Protein AF-A0A8H3VZG8-F1 (afdb_monomer_lite)

Foldseek 3Di:
DAFDDQDPVGPRAQDDPQQLGRAANLPLLVVLVVLLVVCVVPVPLVSLVPPSLVSLLVVLVVLVVQWDDDPQATKHPQHFQHNFWFADPPPDPPGRDTHGTDIRFLLSLLSSLSSLVSNLVSCVSNVPDPVDPSVVVSVVRNVRRDHFDQDPQLATDRGPDNTHGPCLLDLDLSNCVCLPPNPCLQCVNDVSSVSRHVSSLVSNVVSNHVQFLLSLLVSLSSCVSSVNNVSSVVSVVVNVVFAQDPVGFGGTRRPHGDRNND

Secondary structure (DSSP, 8-state):
---S---TT---S--SS-HHHH--TTHHHHHHHHHHHHHHHH--HHHIIIIIHHHHHHHHHHHHHH-EEETTEEE--SEESTT--EEPPTTSTTTT-EE-EESS-HHHHHHHHHHHHHHHHHHHHHT--TTSHHHHHHHHHGGGBPPP-B-TTSPBPSSSS-PEES-TT-S--GGGTTTTTSSTT-TTT-HHHHHHHHHHHHHHHHHT---SHHHHHHHHHHHHHTT-HHHHHHHHHHHHHHS--TT---EETTTEE-GGG-

Organism: NCBI:txid702518

Structure (mmCIF, N/CA/C/O backbone):
data_AF-A0A8H3VZG8-F1
#
_entry.id   AF-A0A8H3VZG8-F1
#
loop_
_atom_site.group_PDB
_atom_site.id
_atom_site.type_symbol
_atom_site.label_atom_id
_atom_site.label_alt_id
_atom_site.label_comp_id
_atom_site.label_asym_id
_atom_site.label_entity_id
_atom_site.label_seq_id
_atom_site.pdbx_PDB_ins_code
_atom_site.Cartn_x
_atom_site.Cartn_y
_atom_site.Cartn_z
_atom_site.occupancy
_atom_site.B_iso_or_equiv
_atom_site.auth_seq_id
_atom_site.auth_comp_id
_atom_site.auth_asym_id
_atom_site.auth_atom_id
_atom_site.pdbx_PDB_model_num
ATOM 1 N N . MET A 1 1 ? 5.429 -5.492 15.310 1.00 82.69 1 MET A N 1
ATOM 2 C CA . MET A 1 1 ? 6.087 -5.213 14.014 1.00 82.69 1 MET A CA 1
ATOM 3 C C . MET A 1 1 ? 6.770 -6.478 13.528 1.00 82.69 1 MET A C 1
ATOM 5 O O . MET A 1 1 ? 7.319 -7.189 14.359 1.00 82.69 1 MET A O 1
ATOM 9 N N . PHE A 1 2 ? 6.705 -6.737 12.223 1.00 92.88 2 PHE A N 1
ATOM 10 C CA . PHE A 1 2 ? 7.540 -7.705 11.509 1.00 92.88 2 PHE A CA 1
ATOM 11 C C . PHE A 1 2 ? 7.885 -7.145 10.119 1.00 92.88 2 PHE A C 1
ATOM 13 O O . PHE A 1 2 ? 7.227 -6.199 9.664 1.00 92.88 2 PHE A O 1
ATOM 20 N N . HIS A 1 3 ? 8.928 -7.695 9.490 1.00 94.62 3 HIS A N 1
ATOM 21 C CA . HIS A 1 3 ? 9.452 -7.230 8.200 1.00 94.62 3 HIS A CA 1
ATOM 22 C C . HIS A 1 3 ? 8.731 -7.897 7.010 1.00 94.62 3 HIS A C 1
ATOM 24 O O . HIS A 1 3 ? 7.528 -8.140 7.086 1.00 94.62 3 HIS A O 1
ATOM 30 N N . HIS A 1 4 ? 9.411 -8.155 5.885 1.00 94.75 4 HIS A N 1
ATOM 31 C CA . HIS A 1 4 ? 8.768 -8.661 4.664 1.00 94.75 4 HIS A CA 1
ATOM 32 C C . HIS A 1 4 ? 8.405 -10.149 4.715 1.00 94.75 4 HIS A C 1
ATOM 34 O O . HIS A 1 4 ? 7.425 -10.538 4.086 1.00 94.75 4 HIS A O 1
ATOM 40 N N . ASN A 1 5 ? 9.147 -10.963 5.473 1.00 95.56 5 ASN A N 1
ATOM 41 C CA . ASN A 1 5 ? 8.899 -12.400 5.601 1.00 95.56 5 ASN A CA 1
ATOM 42 C C . ASN A 1 5 ? 8.523 -12.792 7.032 1.00 95.56 5 ASN A C 1
ATOM 44 O O . ASN A 1 5 ? 8.994 -12.206 8.004 1.00 95.56 5 ASN A O 1
ATOM 48 N N . LEU A 1 6 ? 7.715 -13.844 7.121 1.00 93.75 6 LEU A N 1
ATOM 49 C CA . LEU A 1 6 ? 7.407 -14.597 8.330 1.00 93.75 6 LEU A CA 1
ATOM 50 C C . LEU A 1 6 ? 7.526 -16.089 8.011 1.00 93.75 6 LEU A C 1
ATOM 52 O O . LEU A 1 6 ? 7.413 -16.504 6.855 1.00 93.75 6 LEU A O 1
ATOM 56 N N . ASP A 1 7 ? 7.696 -16.902 9.045 1.00 94.62 7 ASP A N 1
ATOM 57 C CA . ASP A 1 7 ? 7.631 -18.355 8.955 1.00 94.62 7 ASP A CA 1
ATOM 58 C C . ASP A 1 7 ? 6.620 -18.929 9.961 1.00 94.62 7 ASP A C 1
ATOM 60 O O . ASP A 1 7 ? 5.880 -18.202 10.626 1.00 94.62 7 ASP A O 1
ATOM 64 N N . VAL A 1 8 ? 6.572 -20.258 10.079 1.00 96.94 8 VAL A N 1
ATOM 65 C CA . VAL A 1 8 ? 5.670 -20.950 11.016 1.00 96.94 8 VAL A CA 1
ATOM 66 C C . VAL A 1 8 ? 5.953 -20.619 12.490 1.00 96.94 8 VAL A C 1
ATOM 68 O O . VAL A 1 8 ? 5.082 -20.810 13.337 1.00 96.94 8 VAL A O 1
ATOM 71 N N . TRP A 1 9 ? 7.151 -20.121 12.804 1.00 96.38 9 TRP A N 1
ATOM 72 C CA . TRP A 1 9 ? 7.554 -19.704 14.147 1.00 96.38 9 TRP A CA 1
ATOM 73 C C . TRP A 1 9 ? 7.262 -18.226 14.411 1.00 96.38 9 TRP A C 1
ATOM 75 O O . TRP A 1 9 ? 7.359 -17.783 15.555 1.00 96.38 9 TRP A O 1
ATOM 85 N N . GLY A 1 10 ? 6.868 -17.484 13.374 1.00 93.50 10 GLY A N 1
ATOM 86 C CA . GLY A 1 10 ? 6.521 -16.076 13.459 1.00 93.50 10 GLY A CA 1
ATOM 87 C C . GLY A 1 10 ? 7.728 -15.177 13.702 1.00 93.50 10 GLY A C 1
ATOM 88 O O . GLY A 1 10 ? 7.572 -14.184 14.409 1.00 93.50 10 GLY A O 1
ATOM 89 N N . ASP A 1 11 ? 8.908 -15.515 13.163 1.00 94.44 11 ASP A N 1
ATOM 90 C CA . ASP A 1 11 ? 10.106 -14.670 13.291 1.00 94.44 11 ASP A CA 1
ATOM 91 C C . ASP A 1 11 ? 9.855 -13.269 12.698 1.00 94.44 11 ASP A C 1
ATOM 93 O O . ASP A 1 11 ? 9.716 -13.144 11.481 1.00 94.44 11 ASP A O 1
ATOM 97 N N . PRO A 1 12 ? 9.800 -12.202 13.521 1.00 93.50 12 PRO A N 1
ATOM 98 C CA . PRO A 1 12 ? 9.497 -10.859 13.041 1.00 93.50 12 PRO A CA 1
ATOM 99 C C . PRO A 1 12 ? 10.728 -10.122 12.484 1.00 93.50 12 PRO A C 1
ATOM 101 O O . PRO A 1 12 ? 10.622 -8.955 12.081 1.00 93.50 12 PRO A O 1
ATOM 104 N N . GLY A 1 13 ? 11.907 -10.747 12.536 1.00 93.94 13 GLY A N 1
ATOM 105 C CA . GLY A 1 13 ? 13.182 -10.147 12.175 1.00 93.94 13 GLY A CA 1
ATOM 106 C C . GLY A 1 13 ? 13.276 -9.724 10.711 1.00 93.94 13 GLY A C 1
ATOM 107 O O . GLY A 1 13 ? 12.558 -10.200 9.836 1.00 93.94 13 GLY A O 1
ATOM 108 N N . ALA A 1 14 ? 14.200 -8.805 10.442 1.00 93.19 14 ALA A N 1
ATOM 109 C CA . ALA A 1 14 ? 14.635 -8.530 9.082 1.00 93.19 14 ALA A CA 1
ATOM 110 C C . ALA A 1 14 ? 15.347 -9.778 8.540 1.00 93.19 14 ALA A C 1
ATOM 112 O O . ALA A 1 14 ? 16.242 -10.312 9.199 1.00 93.19 14 ALA A O 1
ATOM 113 N N . THR A 1 15 ? 14.951 -10.248 7.359 1.00 91.62 15 THR A N 1
ATOM 114 C CA . THR A 1 15 ? 15.464 -11.497 6.776 1.00 91.62 15 THR A CA 1
ATOM 115 C C . THR A 1 15 ? 16.184 -11.254 5.450 1.00 91.62 15 THR A C 1
ATOM 117 O O . THR A 1 15 ? 16.119 -10.170 4.868 1.00 91.62 15 THR A O 1
ATOM 120 N N . ASP A 1 16 ? 16.893 -12.280 4.981 1.00 88.56 16 ASP A N 1
ATOM 121 C CA . ASP A 1 16 ? 17.718 -12.283 3.770 1.00 88.56 16 ASP A CA 1
ATOM 122 C C . ASP A 1 16 ? 18.958 -11.372 3.814 1.00 88.56 16 ASP A C 1
ATOM 124 O O . ASP A 1 16 ? 19.078 -10.441 4.606 1.00 88.56 16 ASP A O 1
ATOM 128 N N . ASN A 1 17 ? 19.915 -11.654 2.926 1.00 89.50 17 ASN A N 1
ATOM 129 C CA . ASN A 1 17 ? 21.053 -10.774 2.648 1.00 89.50 17 ASN A CA 1
ATOM 130 C C . ASN A 1 17 ? 20.810 -10.011 1.337 1.00 89.50 17 ASN A C 1
ATOM 132 O O . ASN A 1 17 ? 21.590 -10.109 0.386 1.00 89.50 17 ASN A O 1
ATOM 136 N N . TYR A 1 18 ? 19.676 -9.311 1.265 1.00 91.81 18 TYR A N 1
ATOM 137 C CA . TYR A 1 18 ? 19.260 -8.545 0.096 1.00 91.81 18 TYR A CA 1
ATOM 138 C C . TYR A 1 18 ? 18.721 -7.186 0.536 1.00 91.81 18 TYR A C 1
ATOM 140 O O . TYR A 1 18 ? 17.554 -7.030 0.869 1.00 91.81 18 TYR A O 1
ATOM 148 N N . THR A 1 19 ? 19.587 -6.169 0.527 1.00 91.69 19 THR A N 1
ATOM 149 C CA . THR A 1 19 ? 19.284 -4.837 1.083 1.00 91.69 19 THR A CA 1
ATOM 150 C C . THR A 1 19 ? 18.004 -4.213 0.525 1.00 91.69 19 THR A C 1
ATOM 152 O O . THR A 1 19 ? 17.357 -3.450 1.230 1.00 91.69 19 THR A O 1
ATOM 155 N N . SER A 1 20 ? 17.614 -4.547 -0.709 1.00 93.31 20 SER A N 1
ATOM 156 C CA . SER A 1 20 ? 16.377 -4.054 -1.321 1.00 93.31 20 SER A CA 1
ATOM 157 C C . SER A 1 20 ? 15.091 -4.683 -0.774 1.00 93.31 20 SER A C 1
ATOM 159 O O . SER A 1 20 ? 14.026 -4.189 -1.121 1.00 93.31 20 SER A O 1
ATOM 161 N N . SER A 1 21 ? 15.145 -5.719 0.065 1.00 94.00 21 SER A N 1
ATOM 162 C CA . SER A 1 21 ? 13.968 -6.301 0.736 1.00 94.00 21 SER A CA 1
ATOM 163 C C . SER A 1 21 ? 14.089 -6.324 2.260 1.00 94.00 21 SER A C 1
ATOM 165 O O . SER A 1 21 ? 13.101 -6.098 2.951 1.00 94.00 21 SER A O 1
ATOM 167 N N . THR A 1 22 ? 15.296 -6.553 2.783 1.00 93.81 22 THR A N 1
ATOM 168 C CA . THR A 1 22 ? 15.535 -6.925 4.185 1.00 93.81 22 THR A CA 1
ATOM 169 C C . THR A 1 22 ? 14.937 -5.952 5.207 1.00 93.81 22 THR A C 1
ATOM 171 O O . THR A 1 22 ? 14.330 -6.379 6.187 1.00 93.81 22 THR A O 1
ATOM 174 N N . MET A 1 23 ? 15.100 -4.642 5.002 1.00 94.19 23 MET A N 1
ATOM 175 C CA . MET A 1 23 ? 14.722 -3.614 5.981 1.00 94.19 23 MET A CA 1
ATOM 176 C C . MET A 1 23 ? 13.409 -2.921 5.602 1.00 94.19 23 MET A C 1
ATOM 178 O O . MET A 1 23 ? 13.400 -1.733 5.289 1.00 94.19 23 MET A O 1
ATOM 182 N N . TRP A 1 24 ? 12.300 -3.665 5.640 1.00 96.94 24 TRP A N 1
ATOM 183 C CA . TRP A 1 24 ? 10.958 -3.133 5.381 1.00 96.94 24 TRP A CA 1
ATOM 184 C C . TRP A 1 24 ? 9.986 -3.414 6.547 1.00 96.94 24 TRP A C 1
ATOM 186 O O . TRP A 1 24 ? 9.338 -4.460 6.571 1.00 96.94 24 TRP A O 1
ATOM 196 N N . PRO A 1 25 ? 9.870 -2.516 7.544 1.00 96.19 25 PRO A N 1
ATOM 197 C CA . PRO A 1 25 ? 9.144 -2.755 8.800 1.00 96.19 25 PRO A CA 1
ATOM 198 C C . PRO A 1 25 ? 7.632 -2.475 8.700 1.00 96.19 25 PRO A C 1
ATOM 200 O O . PRO A 1 25 ? 7.012 -1.953 9.633 1.00 96.19 25 PRO A O 1
ATOM 203 N N . MET A 1 26 ? 7.025 -2.804 7.559 1.00 97.69 26 MET A N 1
ATOM 204 C CA . MET A 1 26 ? 5.628 -2.477 7.257 1.00 97.69 26 MET A CA 1
ATOM 205 C C . MET A 1 26 ? 4.718 -3.695 7.095 1.00 97.69 26 MET A C 1
ATOM 207 O O . MET A 1 26 ? 3.517 -3.535 6.873 1.00 97.69 26 MET A O 1
ATOM 211 N N . GLY A 1 27 ? 5.249 -4.911 7.269 1.00 96.94 27 GLY A N 1
ATOM 212 C CA . GLY A 1 27 ? 4.463 -6.137 7.138 1.00 96.94 27 GLY A CA 1
ATOM 213 C C . GLY A 1 27 ? 3.234 -6.139 8.051 1.00 96.94 27 GLY A C 1
ATOM 214 O O . GLY A 1 27 ? 2.135 -6.480 7.617 1.00 96.94 27 GLY A O 1
ATOM 215 N N . ALA A 1 28 ? 3.388 -5.668 9.294 1.00 97.19 28 ALA A N 1
ATOM 216 C CA . ALA A 1 28 ? 2.284 -5.588 10.253 1.00 97.19 28 ALA A CA 1
ATOM 217 C C . ALA A 1 28 ? 1.201 -4.576 9.844 1.00 97.19 28 ALA A C 1
ATOM 219 O O . ALA A 1 28 ? 0.019 -4.870 10.012 1.00 97.19 28 ALA A O 1
ATOM 220 N N . ALA A 1 29 ? 1.591 -3.425 9.282 1.00 98.12 29 ALA A N 1
ATOM 221 C CA . ALA A 1 29 ? 0.649 -2.417 8.794 1.00 98.12 29 ALA A CA 1
ATOM 222 C C . ALA A 1 29 ? -0.191 -2.921 7.620 1.00 98.12 29 ALA A C 1
ATOM 224 O O . ALA A 1 29 ? -1.361 -2.558 7.516 1.00 98.12 29 ALA A O 1
ATOM 225 N N . TRP A 1 30 ? 0.387 -3.771 6.764 1.00 98.38 30 TRP A N 1
ATOM 226 C CA . TRP A 1 30 ? -0.349 -4.377 5.658 1.00 98.38 30 TRP A CA 1
ATOM 227 C C . TRP A 1 30 ? -1.228 -5.535 6.144 1.00 98.38 30 TRP A C 1
ATOM 229 O O . TRP A 1 30 ? -2.432 -5.530 5.895 1.00 98.38 30 TRP A O 1
ATOM 239 N N . LEU A 1 31 ? -0.687 -6.502 6.899 1.00 97.50 31 LEU A N 1
ATOM 240 C CA . LEU A 1 31 ? -1.476 -7.673 7.310 1.00 97.50 31 LEU A CA 1
ATOM 241 C C . LEU A 1 31 ? -2.676 -7.314 8.191 1.00 97.50 31 LEU A C 1
ATOM 243 O O . LEU A 1 31 ? -3.711 -7.972 8.080 1.00 97.50 31 LEU A O 1
ATOM 247 N N . VAL A 1 32 ? -2.586 -6.278 9.034 1.00 98.00 32 VAL A N 1
ATOM 248 C CA . VAL A 1 32 ? -3.733 -5.877 9.868 1.00 98.00 32 VAL A CA 1
ATOM 249 C C . VAL A 1 32 ? -4.937 -5.427 9.033 1.00 98.00 32 VAL A C 1
ATOM 251 O O . VAL A 1 32 ? -6.072 -5.606 9.472 1.00 98.00 32 VAL A O 1
ATOM 254 N N . GLN A 1 33 ? -4.731 -4.957 7.798 1.00 98.38 33 GLN A N 1
ATOM 255 C CA . GLN A 1 33 ? -5.837 -4.588 6.907 1.00 98.38 33 GLN A CA 1
ATOM 256 C C . GLN A 1 33 ? -6.736 -5.781 6.573 1.00 98.38 33 GLN A C 1
ATOM 258 O O . GLN A 1 33 ? -7.940 -5.611 6.439 1.00 98.38 33 GLN A O 1
ATOM 263 N N . HIS A 1 34 ? -6.212 -7.012 6.570 1.00 98.50 34 HIS A N 1
ATOM 264 C CA . HIS A 1 34 ? -7.048 -8.202 6.391 1.00 98.50 34 HIS A CA 1
ATOM 265 C C . HIS A 1 34 ? -8.033 -8.413 7.553 1.00 98.50 34 HIS A C 1
ATOM 267 O O . HIS A 1 34 ? -9.113 -8.966 7.348 1.00 98.50 34 HIS A O 1
ATOM 273 N N . MET A 1 35 ? -7.696 -7.974 8.773 1.00 98.62 35 MET A N 1
ATOM 274 C CA . MET A 1 35 ? -8.631 -8.002 9.905 1.00 98.62 35 MET A CA 1
ATOM 275 C C . MET A 1 35 ? -9.719 -6.932 9.751 1.00 98.62 35 MET A C 1
ATOM 277 O O . MET A 1 35 ? -10.876 -7.175 10.095 1.00 98.62 35 MET A O 1
ATOM 281 N N . VAL A 1 36 ? -9.361 -5.769 9.202 1.00 98.44 36 VAL A N 1
ATOM 282 C CA . VAL A 1 36 ? -10.310 -4.694 8.878 1.00 98.44 36 VAL A CA 1
ATOM 283 C C . VAL A 1 36 ? -11.278 -5.157 7.790 1.00 98.44 36 VAL A C 1
ATOM 285 O O . VAL A 1 36 ? -12.491 -5.115 7.995 1.00 98.44 36 VAL A O 1
ATOM 288 N N . ASP A 1 37 ? -10.754 -5.712 6.697 1.00 98.50 37 ASP A N 1
ATOM 289 C CA . ASP A 1 37 ? -11.553 -6.290 5.616 1.00 98.50 37 ASP A CA 1
ATOM 290 C C . ASP A 1 37 ? -12.457 -7.410 6.138 1.00 98.50 37 ASP A C 1
ATOM 292 O O . ASP A 1 37 ? -13.638 -7.464 5.796 1.00 98.50 37 ASP A O 1
ATOM 296 N N . HIS A 1 38 ? -11.954 -8.282 7.021 1.00 98.69 38 HIS A N 1
ATOM 297 C CA . HIS A 1 38 ? -12.780 -9.320 7.637 1.00 98.69 38 HIS A CA 1
ATOM 298 C C . HIS A 1 38 ? -14.023 -8.724 8.308 1.00 98.69 38 HIS A C 1
ATOM 300 O O . HIS A 1 38 ? -15.132 -9.216 8.092 1.00 98.69 38 HIS A O 1
ATOM 306 N N . TYR A 1 39 ? -13.872 -7.635 9.065 1.00 98.69 39 TYR A N 1
ATOM 307 C CA . TYR A 1 39 ? -15.023 -6.917 9.603 1.00 98.69 39 TYR A CA 1
ATOM 308 C C . TYR A 1 39 ? -15.894 -6.304 8.494 1.00 98.69 39 TYR A C 1
ATOM 310 O O . TYR A 1 39 ? -17.109 -6.481 8.534 1.00 98.69 39 TYR A O 1
ATOM 318 N N . HIS A 1 40 ? -15.327 -5.634 7.486 1.00 98.25 40 HIS A N 1
ATOM 319 C CA . HIS A 1 40 ? -16.113 -5.025 6.398 1.00 98.25 40 HIS A CA 1
ATOM 320 C C . HIS A 1 40 ? -16.979 -6.033 5.639 1.00 98.25 40 HIS A C 1
ATOM 322 O O . HIS A 1 40 ? -18.103 -5.706 5.257 1.00 98.25 40 HIS A O 1
ATOM 328 N N . PHE A 1 41 ? -16.496 -7.263 5.459 1.00 98.56 41 PHE A N 1
ATOM 329 C CA . PHE A 1 41 ? -17.236 -8.322 4.772 1.00 98.56 41 PHE A CA 1
ATOM 330 C C . PHE A 1 41 ? -18.216 -9.087 5.671 1.00 98.56 41 PHE A C 1
ATOM 332 O O . PHE A 1 41 ? -19.194 -9.635 5.161 1.00 98.56 41 PHE A O 1
ATOM 339 N N . THR A 1 42 ? -17.984 -9.151 6.986 1.00 98.69 42 THR A N 1
ATOM 340 C CA . THR A 1 42 ? -18.814 -9.956 7.908 1.00 98.69 42 THR A CA 1
ATOM 341 C C . THR A 1 42 ? -19.754 -9.136 8.790 1.00 98.69 42 THR A C 1
ATOM 343 O O . THR A 1 42 ? -20.781 -9.646 9.235 1.00 98.69 42 THR A O 1
ATOM 346 N N . GLY A 1 43 ? -19.410 -7.879 9.071 1.00 98.56 43 GLY A N 1
ATOM 347 C CA . GLY A 1 43 ? -20.057 -7.046 10.080 1.00 98.56 43 GLY A CA 1
ATOM 348 C C . GLY A 1 43 ? -19.855 -7.530 11.522 1.00 98.56 43 GLY A C 1
ATOM 349 O O . GLY A 1 43 ? -20.577 -7.070 12.411 1.00 98.56 43 GLY A O 1
ATOM 350 N N . ASP A 1 44 ? -18.921 -8.456 11.786 1.00 98.75 44 ASP A N 1
ATOM 351 C CA . ASP A 1 44 ? -18.707 -9.024 13.122 1.00 98.75 44 ASP A CA 1
ATOM 352 C C . ASP A 1 44 ? -18.072 -8.000 14.078 1.00 98.75 44 ASP A C 1
ATOM 354 O O . ASP A 1 44 ? -16.852 -7.879 14.218 1.00 98.75 44 ASP A O 1
ATOM 358 N N . LYS A 1 45 ? -18.935 -7.261 14.782 1.00 98.69 45 LYS A N 1
ATOM 359 C CA . LYS A 1 45 ? -18.522 -6.275 15.786 1.00 98.69 45 LYS A CA 1
ATOM 360 C C . LYS A 1 45 ? -17.775 -6.889 16.968 1.00 98.69 45 LYS A C 1
ATOM 362 O O . LYS A 1 45 ? -16.996 -6.181 17.599 1.00 98.69 45 LYS A O 1
ATOM 367 N N . LYS A 1 46 ? -18.004 -8.167 17.293 1.00 98.75 46 LYS A N 1
ATOM 368 C CA . LYS A 1 46 ? -17.296 -8.831 18.393 1.00 98.75 46 LYS A CA 1
ATOM 369 C C . LYS A 1 46 ? -15.853 -9.107 17.991 1.00 98.75 46 LYS A C 1
ATOM 371 O O . LYS A 1 46 ? -14.954 -8.788 18.760 1.00 98.75 46 LYS A O 1
ATOM 376 N N . PHE A 1 47 ? -15.627 -9.626 16.785 1.00 98.81 47 PHE A N 1
ATOM 377 C CA . PHE A 1 47 ? -14.278 -9.764 16.232 1.00 98.81 47 PHE A CA 1
ATOM 378 C C . PHE A 1 47 ? -13.565 -8.408 16.141 1.00 98.81 47 PHE A C 1
ATOM 380 O O . PHE A 1 47 ? -12.410 -8.288 16.552 1.00 98.81 47 PHE A O 1
ATOM 387 N N . LEU A 1 48 ? -14.268 -7.374 15.663 1.00 98.81 48 LEU A N 1
ATOM 388 C CA . LEU A 1 48 ? -13.717 -6.022 15.598 1.00 98.81 48 LEU A CA 1
ATOM 389 C C . LEU A 1 48 ? -13.278 -5.520 16.983 1.00 98.81 48 LEU A C 1
ATOM 391 O O . LEU A 1 48 ? -12.157 -5.043 17.117 1.00 98.81 48 LEU A O 1
ATOM 395 N N . ALA A 1 49 ? -14.131 -5.658 18.003 1.00 98.81 49 ALA A N 1
ATOM 396 C CA . ALA A 1 49 ? -13.858 -5.184 19.360 1.00 98.81 49 ALA A CA 1
ATOM 397 C C . ALA A 1 49 ? -12.763 -5.981 20.082 1.00 98.81 49 ALA A C 1
ATOM 399 O O . ALA A 1 49 ? -11.898 -5.391 20.725 1.00 98.81 49 ALA A O 1
ATOM 400 N N . ASP A 1 50 ? -12.814 -7.310 19.992 1.00 98.69 50 ASP A N 1
ATOM 401 C CA . ASP A 1 50 ? -11.996 -8.193 20.827 1.00 98.69 50 ASP A CA 1
ATOM 402 C C . ASP A 1 50 ? -10.652 -8.554 20.174 1.00 98.69 50 ASP A C 1
ATOM 404 O O . ASP A 1 50 ? -9.730 -8.969 20.877 1.00 98.69 50 ASP A O 1
ATOM 408 N N . VAL A 1 51 ? -10.535 -8.437 18.843 1.00 98.62 51 VAL A N 1
ATOM 409 C CA . VAL A 1 51 ? -9.363 -8.904 18.080 1.00 98.62 51 VAL A CA 1
ATOM 410 C C . VAL A 1 51 ? -8.760 -7.796 17.222 1.00 98.62 51 VAL A C 1
ATOM 412 O O . VAL A 1 51 ? -7.609 -7.419 17.436 1.00 98.62 51 VAL A O 1
ATOM 415 N N . ALA A 1 52 ? -9.513 -7.263 16.256 1.00 98.62 52 ALA A N 1
ATOM 416 C CA . ALA A 1 52 ? -8.942 -6.365 15.251 1.00 98.62 52 ALA A CA 1
ATOM 417 C C . ALA A 1 52 ? -8.564 -4.991 15.829 1.00 98.62 52 ALA A C 1
ATOM 419 O O . ALA A 1 52 ? -7.465 -4.505 15.569 1.00 98.62 52 ALA A O 1
ATOM 420 N N . TYR A 1 53 ? -9.437 -4.377 16.635 1.00 98.75 53 TYR A N 1
ATOM 421 C CA . TYR A 1 53 ? -9.187 -3.058 17.222 1.00 98.75 53 TYR A CA 1
ATOM 422 C C . TYR A 1 53 ? -7.976 -3.053 18.170 1.00 98.75 53 TYR A C 1
ATOM 424 O O . TYR A 1 53 ? -7.089 -2.228 17.955 1.00 98.75 53 TYR A O 1
ATOM 432 N N . PRO A 1 54 ? -7.836 -3.983 19.141 1.00 98.62 54 PRO A N 1
ATOM 433 C CA . PRO A 1 54 ? -6.625 -4.061 19.960 1.00 98.62 54 PRO A CA 1
ATOM 434 C C . PRO A 1 54 ? -5.347 -4.241 19.129 1.00 98.62 54 PRO A C 1
ATOM 436 O O . PRO A 1 54 ? -4.354 -3.562 19.378 1.00 98.62 54 PRO A O 1
ATOM 439 N N . PHE A 1 55 ? -5.380 -5.091 18.095 1.00 98.38 55 PHE A N 1
ATOM 440 C CA . PHE A 1 55 ? -4.212 -5.315 17.242 1.00 98.38 55 PHE A CA 1
ATOM 441 C C . PHE A 1 55 ? -3.850 -4.077 16.405 1.00 98.38 55 PHE A C 1
ATOM 443 O O . PHE A 1 55 ? -2.672 -3.766 16.246 1.00 98.38 55 PHE A O 1
ATOM 450 N N . LEU A 1 56 ? -4.842 -3.324 15.913 1.00 98.75 56 LEU A N 1
ATOM 451 C CA . LEU A 1 56 ? -4.614 -2.027 15.270 1.00 98.75 56 LEU A CA 1
ATOM 452 C C . LEU A 1 56 ? -3.907 -1.045 16.216 1.00 98.75 56 LEU A C 1
ATOM 454 O O . LEU A 1 56 ? -2.956 -0.387 15.790 1.00 98.75 56 LEU A O 1
ATOM 458 N N . ILE A 1 57 ? -4.319 -0.975 17.489 1.00 98.69 57 ILE A N 1
ATOM 459 C CA . ILE A 1 57 ? -3.662 -0.124 18.495 1.00 98.69 57 ILE A CA 1
ATOM 460 C C . ILE A 1 57 ? -2.206 -0.551 18.723 1.00 98.69 57 ILE A C 1
ATOM 462 O O . ILE A 1 57 ? -1.319 0.306 18.752 1.00 98.69 57 ILE A O 1
ATOM 466 N N . ASP A 1 58 ? -1.924 -1.852 18.823 1.00 98.31 58 ASP A N 1
ATOM 467 C CA . ASP A 1 58 ? -0.552 -2.359 18.974 1.00 98.31 58 ASP A CA 1
ATOM 468 C C . ASP A 1 58 ? 0.331 -1.997 17.765 1.00 98.31 58 ASP A C 1
ATOM 470 O O . ASP A 1 58 ? 1.487 -1.584 17.917 1.00 98.31 58 ASP A O 1
ATOM 474 N N . VAL A 1 59 ? -0.216 -2.109 16.549 1.00 98.50 59 VAL A N 1
ATOM 475 C CA . VAL A 1 59 ? 0.477 -1.727 15.310 1.00 98.50 59 VAL A CA 1
ATOM 476 C C . VAL A 1 59 ? 0.731 -0.217 15.267 1.00 98.50 59 VAL A C 1
ATOM 478 O O . VAL A 1 59 ? 1.858 0.201 14.994 1.00 98.50 59 VAL A O 1
ATOM 481 N N . ALA A 1 60 ? -0.266 0.610 15.587 1.00 98.50 60 ALA A N 1
ATOM 482 C CA . ALA A 1 60 ? -0.113 2.064 15.646 1.00 98.50 60 ALA A CA 1
ATOM 483 C C . ALA A 1 60 ? 0.909 2.503 16.702 1.00 98.50 60 ALA A C 1
ATOM 485 O O . ALA A 1 60 ? 1.757 3.348 16.417 1.00 98.50 60 ALA A O 1
ATOM 486 N N . THR A 1 61 ? 0.905 1.869 17.877 1.00 98.38 61 THR A N 1
ATOM 487 C CA . THR A 1 61 ? 1.862 2.144 18.960 1.00 98.38 61 THR A CA 1
ATOM 488 C C . THR A 1 61 ? 3.305 1.941 18.496 1.00 98.38 61 THR A C 1
ATOM 490 O O . THR A 1 61 ? 4.185 2.737 18.826 1.00 98.38 61 THR A O 1
ATOM 493 N N . PHE A 1 62 ? 3.568 0.919 17.674 1.00 97.88 62 PHE A N 1
ATOM 494 C CA . PHE A 1 62 ? 4.888 0.753 17.066 1.00 97.88 62 PHE A CA 1
ATOM 495 C C . PHE A 1 62 ? 5.265 1.949 16.177 1.00 97.88 62 PHE A C 1
ATOM 497 O O . PHE A 1 62 ? 6.375 2.466 16.309 1.00 97.88 62 PHE A O 1
ATOM 504 N N . TYR A 1 63 ? 4.366 2.417 15.306 1.00 98.00 63 TYR A N 1
ATOM 505 C CA . TYR A 1 63 ? 4.654 3.538 14.403 1.00 98.00 63 TYR A CA 1
ATOM 506 C C . TYR A 1 63 ? 4.769 4.883 15.122 1.00 98.00 63 TYR A C 1
ATOM 508 O O . TYR A 1 63 ? 5.588 5.713 14.723 1.00 98.00 63 TYR A O 1
ATOM 516 N N . GLU A 1 64 ? 4.061 5.084 16.233 1.00 96.69 64 GLU A N 1
ATOM 517 C CA . GLU A 1 64 ? 4.275 6.242 17.111 1.00 96.69 64 GLU A CA 1
ATOM 518 C C . GLU A 1 64 ? 5.724 6.319 17.622 1.00 96.69 64 GLU A C 1
ATOM 520 O O . GLU A 1 64 ? 6.287 7.414 17.727 1.00 96.69 64 GLU A O 1
ATOM 525 N N . CYS A 1 65 ? 6.338 5.166 17.914 1.00 95.62 65 CYS A N 1
ATOM 526 C CA . CYS A 1 65 ? 7.723 5.068 18.379 1.00 95.62 65 CYS A CA 1
ATOM 527 C C . CYS A 1 65 ? 8.757 5.032 17.245 1.00 95.62 65 CYS A C 1
ATOM 529 O O . CYS A 1 65 ? 9.857 5.556 17.409 1.00 95.62 65 CYS A O 1
ATOM 531 N N . TYR A 1 66 ? 8.436 4.378 16.129 1.00 95.75 66 TYR A N 1
ATOM 532 C CA . TYR A 1 66 ? 9.365 4.155 15.021 1.00 95.75 66 TYR A CA 1
ATOM 533 C C . TY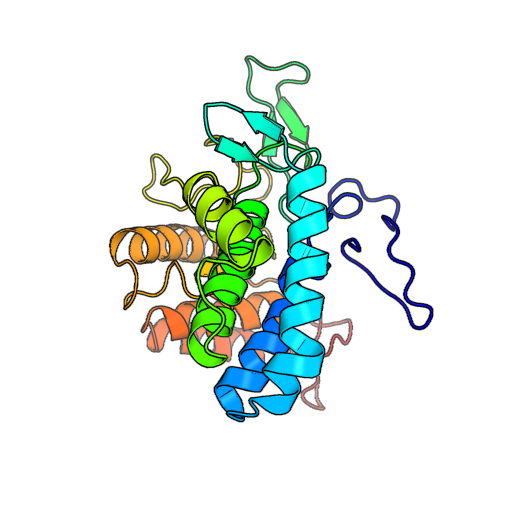R A 1 66 ? 9.516 5.386 14.119 1.00 95.75 66 TYR A C 1
ATOM 535 O O . TYR A 1 66 ? 10.594 5.627 13.576 1.00 95.75 66 TYR A O 1
ATOM 543 N N . THR A 1 67 ? 8.455 6.181 13.967 1.00 97.81 67 THR A N 1
ATOM 544 C CA . THR A 1 67 ? 8.492 7.388 13.135 1.00 97.81 67 THR A CA 1
ATOM 545 C C . THR A 1 67 ? 9.194 8.559 13.814 1.00 97.81 67 THR A C 1
ATOM 547 O O . THR A 1 67 ? 9.189 8.715 15.037 1.00 97.81 67 THR A O 1
ATOM 550 N N . PHE A 1 68 ? 9.734 9.458 12.997 1.00 97.94 68 PHE A N 1
ATOM 551 C CA . PHE A 1 68 ? 10.352 10.707 13.437 1.00 97.94 68 PHE A CA 1
ATOM 552 C C . PHE A 1 68 ? 9.900 11.880 12.560 1.00 97.94 68 PHE A C 1
ATOM 554 O O . PHE A 1 68 ? 9.305 11.692 11.501 1.00 97.94 68 PHE A O 1
ATOM 561 N N . GLU A 1 69 ? 10.144 13.101 13.035 1.00 97.75 69 GLU A N 1
ATOM 562 C CA . GLU A 1 69 ? 9.776 14.328 12.323 1.00 97.75 69 GLU A CA 1
ATOM 563 C C . GLU A 1 69 ? 10.770 14.654 11.207 1.00 97.75 69 GLU A C 1
ATOM 565 O O . GLU A 1 69 ? 11.979 14.741 11.439 1.00 97.75 69 GLU A O 1
ATOM 570 N N . HIS A 1 70 ? 10.251 14.916 10.011 1.00 97.12 70 HIS A N 1
ATOM 571 C CA . HIS A 1 70 ? 11.011 15.419 8.874 1.00 97.12 70 HIS A CA 1
ATOM 572 C C . HIS A 1 70 ? 10.111 16.291 8.001 1.00 97.12 70 HIS A C 1
ATOM 574 O O . HIS A 1 70 ? 8.998 15.896 7.670 1.00 97.12 70 HIS A O 1
ATOM 580 N N . GLU A 1 71 ? 10.575 17.492 7.645 1.00 95.81 71 GLU A N 1
ATOM 581 C CA . GLU A 1 71 ? 9.825 18.438 6.795 1.00 95.81 71 GLU A CA 1
ATOM 582 C C . GLU A 1 71 ? 8.377 18.715 7.275 1.00 95.81 71 GLU A C 1
ATOM 584 O O . GLU A 1 71 ? 7.503 19.038 6.477 1.00 95.81 71 GLU A O 1
ATOM 589 N N . GLY A 1 72 ? 8.126 18.620 8.588 1.00 96.62 72 GLY A N 1
ATOM 590 C CA . GLY A 1 72 ? 6.810 18.856 9.199 1.00 96.62 72 GLY A CA 1
ATOM 591 C C . GLY A 1 72 ? 5.867 17.648 9.220 1.00 96.62 72 GLY A C 1
ATOM 592 O O . GLY A 1 72 ? 4.717 17.804 9.627 1.00 96.62 72 GLY A O 1
ATOM 593 N N . TYR A 1 73 ? 6.341 16.470 8.809 1.00 98.38 73 TYR A N 1
ATOM 594 C CA . TYR A 1 73 ? 5.582 15.221 8.805 1.00 98.38 73 TYR A CA 1
ATOM 595 C C . TYR A 1 73 ? 6.241 14.148 9.677 1.00 98.38 73 TYR A C 1
ATOM 597 O O . TYR A 1 73 ? 7.456 14.145 9.893 1.00 98.38 73 TYR A O 1
ATOM 605 N N . ARG A 1 74 ? 5.429 13.188 10.125 1.00 97.94 74 ARG A N 1
ATOM 606 C CA . ARG A 1 74 ? 5.870 11.916 10.697 1.00 97.94 74 ARG A CA 1
ATOM 607 C C . ARG A 1 74 ? 6.156 10.933 9.574 1.00 97.94 74 ARG A C 1
ATOM 609 O O . ARG A 1 74 ? 5.249 10.552 8.841 1.00 97.94 74 ARG A O 1
ATOM 616 N N . ILE A 1 75 ? 7.416 10.527 9.466 1.00 97.25 75 ILE A N 1
ATOM 617 C CA . ILE A 1 75 ? 7.897 9.639 8.406 1.00 97.25 75 ILE A CA 1
ATOM 618 C C . ILE A 1 75 ? 8.589 8.405 8.988 1.00 97.25 75 ILE A C 1
ATOM 620 O O . ILE A 1 75 ? 9.055 8.418 10.132 1.00 97.25 75 ILE A O 1
ATOM 624 N N . THR A 1 76 ? 8.684 7.346 8.186 1.00 96.19 76 THR A N 1
ATOM 625 C CA . THR A 1 76 ? 9.492 6.156 8.477 1.00 96.19 76 THR A CA 1
ATOM 626 C C . THR A 1 76 ? 10.926 6.310 7.969 1.00 96.19 76 THR A C 1
ATOM 628 O O . THR A 1 76 ? 11.227 7.152 7.117 1.00 96.19 76 THR A O 1
ATOM 631 N N . GLY A 1 77 ? 11.834 5.482 8.488 1.00 91.12 77 GLY A N 1
ATOM 632 C CA . GLY A 1 77 ? 13.212 5.432 8.016 1.00 91.12 77 GLY A CA 1
ATOM 633 C C . GLY A 1 77 ? 14.172 4.816 9.041 1.00 91.12 77 GLY A C 1
ATOM 634 O O . GLY A 1 77 ? 14.044 5.099 10.231 1.00 91.12 77 GLY A O 1
ATOM 635 N N . PRO A 1 78 ? 15.165 4.018 8.614 1.00 92.12 78 PRO A N 1
ATOM 636 C CA . PRO A 1 78 ? 15.414 3.605 7.235 1.00 92.12 78 PRO A CA 1
ATOM 637 C C . PRO A 1 78 ? 14.390 2.549 6.778 1.00 92.12 78 PRO A C 1
ATOM 639 O O . PRO A 1 78 ? 14.124 1.595 7.504 1.00 92.12 78 PRO A O 1
ATOM 642 N N . SER A 1 79 ? 13.843 2.732 5.577 1.00 96.19 79 SER A N 1
ATOM 643 C CA . SER A 1 79 ? 12.914 1.809 4.911 1.00 96.19 79 SER A CA 1
ATOM 644 C C . SER A 1 79 ? 13.203 1.781 3.404 1.00 96.19 79 SER A C 1
ATOM 646 O O . SER A 1 79 ? 14.182 2.376 2.943 1.00 96.19 79 SER A O 1
ATOM 648 N N . LEU A 1 80 ? 12.385 1.080 2.627 1.00 96.75 80 LEU A N 1
ATOM 649 C CA . LEU A 1 80 ? 12.568 0.876 1.193 1.00 96.75 80 LEU A CA 1
ATOM 650 C C . LEU A 1 80 ? 11.229 0.744 0.461 1.00 96.75 80 LEU A C 1
ATOM 652 O O . LEU A 1 80 ? 10.233 0.339 1.051 1.00 96.75 80 LEU A O 1
ATOM 656 N N . SER A 1 81 ? 11.215 1.044 -0.842 1.00 97.06 81 SER A N 1
ATOM 657 C CA . SER A 1 81 ? 10.147 0.558 -1.728 1.00 97.06 81 SER A CA 1
ATOM 658 C C . SER A 1 81 ? 10.479 -0.891 -2.102 1.00 97.06 81 SER A C 1
ATOM 660 O O . SER A 1 81 ? 11.533 -1.094 -2.717 1.00 97.06 81 SER A O 1
ATOM 662 N N . PRO A 1 82 ? 9.649 -1.891 -1.733 1.00 97.06 82 PRO A N 1
ATOM 663 C CA . PRO A 1 82 ? 9.976 -3.310 -1.852 1.00 97.06 82 PRO A CA 1
ATOM 664 C C . PRO A 1 82 ? 10.704 -3.703 -3.140 1.00 97.06 82 PRO A C 1
ATOM 666 O O . PRO A 1 82 ? 10.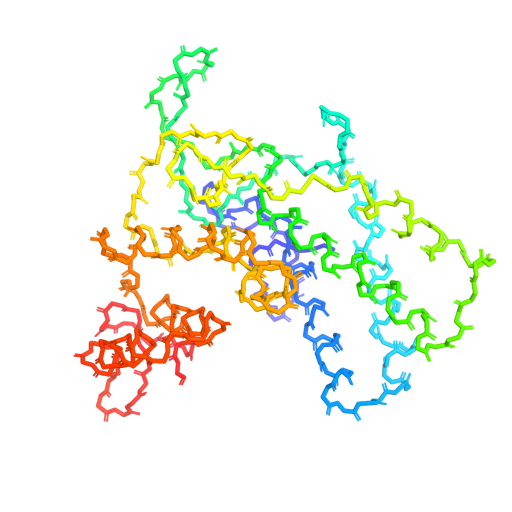185 -3.595 -4.256 1.00 97.06 82 PRO A O 1
ATOM 669 N N . GLU A 1 83 ? 11.938 -4.168 -2.951 1.00 96.00 83 GLU A N 1
ATOM 670 C CA . GLU A 1 83 ? 12.821 -4.760 -3.957 1.00 96.00 83 GLU A CA 1
ATOM 671 C C . GLU A 1 83 ? 13.229 -3.826 -5.101 1.00 96.00 83 GLU A C 1
ATOM 673 O O . GLU A 1 83 ? 13.839 -4.274 -6.074 1.00 96.00 83 GLU A O 1
ATOM 678 N N . ASN A 1 84 ? 12.908 -2.535 -5.000 1.00 96.19 84 ASN A N 1
ATOM 679 C CA . ASN A 1 84 ? 13.272 -1.536 -5.991 1.00 96.19 84 ASN A CA 1
ATOM 680 C C . ASN A 1 84 ? 14.466 -0.701 -5.523 1.00 96.19 84 ASN A C 1
ATOM 682 O O . ASN A 1 84 ? 14.849 -0.699 -4.353 1.00 96.19 84 ASN A O 1
ATOM 686 N N . THR A 1 85 ? 15.060 0.035 -6.454 1.00 96.19 85 THR A N 1
ATOM 687 C CA . THR A 1 85 ? 16.126 0.989 -6.159 1.00 96.19 85 THR A CA 1
ATOM 688 C C . THR A 1 85 ? 15.920 2.290 -6.927 1.00 96.19 85 THR A C 1
ATOM 690 O O . THR A 1 85 ? 15.226 2.349 -7.942 1.00 96.19 85 THR A O 1
ATOM 693 N N . PHE A 1 86 ? 16.560 3.353 -6.458 1.00 96.00 86 PHE A N 1
ATOM 694 C CA . PHE A 1 86 ? 16.658 4.628 -7.162 1.00 96.00 86 PHE A CA 1
ATOM 695 C C . PHE A 1 86 ? 18.122 4.957 -7.443 1.00 96.00 86 PHE A C 1
ATOM 697 O O . PHE A 1 86 ? 19.032 4.351 -6.874 1.00 96.00 86 PHE A O 1
ATOM 704 N N . VAL A 1 87 ? 18.368 5.897 -8.354 1.00 97.12 87 VAL A N 1
ATOM 705 C CA . VAL A 1 87 ? 19.711 6.437 -8.585 1.00 97.12 87 VAL A CA 1
ATOM 706 C C . VAL A 1 87 ? 19.937 7.622 -7.655 1.00 97.12 87 VAL A C 1
ATOM 708 O O . VAL A 1 87 ? 19.205 8.611 -7.722 1.00 97.12 87 VAL A O 1
ATOM 711 N N . VAL A 1 88 ? 20.977 7.540 -6.825 1.00 96.19 88 VAL A N 1
ATOM 712 C CA . VAL A 1 88 ? 21.338 8.592 -5.870 1.00 96.19 88 VAL A CA 1
ATOM 713 C C . VAL A 1 88 ? 21.635 9.903 -6.620 1.00 96.19 88 VAL A C 1
ATOM 715 O O . VAL A 1 88 ? 22.481 9.900 -7.526 1.00 96.19 88 VAL A O 1
ATOM 718 N N . PRO A 1 89 ? 20.972 11.025 -6.274 1.00 95.38 89 PRO A N 1
ATOM 719 C CA . PRO A 1 89 ? 21.162 12.305 -6.955 1.00 95.38 89 PRO A CA 1
ATOM 720 C C . PRO A 1 89 ? 22.592 12.850 -6.867 1.00 95.38 89 PRO A C 1
ATOM 722 O O . PRO A 1 89 ? 23.341 12.553 -5.939 1.00 95.38 89 PRO A O 1
ATOM 725 N N . SER A 1 90 ? 22.967 13.718 -7.812 1.00 95.31 90 SER A N 1
ATOM 726 C CA . SER A 1 90 ? 24.326 14.276 -7.912 1.00 95.31 90 SER A CA 1
ATOM 727 C C . SER A 1 90 ? 24.756 15.133 -6.718 1.00 95.31 90 SER A C 1
ATOM 729 O O . SER A 1 90 ? 25.948 15.334 -6.511 1.00 95.31 90 SER A O 1
ATOM 731 N N . ASN A 1 91 ? 23.800 15.659 -5.953 1.00 94.12 91 ASN A N 1
ATOM 732 C CA . ASN A 1 91 ? 24.035 16.472 -4.760 1.00 94.12 91 ASN A CA 1
ATOM 733 C C . ASN A 1 91 ? 24.088 15.655 -3.453 1.00 94.12 91 ASN A C 1
ATOM 735 O O . ASN A 1 91 ? 24.183 16.254 -2.385 1.00 94.12 91 ASN A O 1
ATOM 739 N N . PHE A 1 92 ? 24.030 14.322 -3.519 1.00 93.94 92 PHE A N 1
ATOM 740 C CA . PHE A 1 92 ? 24.115 13.424 -2.363 1.00 93.94 92 PHE A CA 1
ATOM 741 C C . PHE A 1 92 ? 25.444 12.654 -2.362 1.00 93.94 92 PHE A C 1
ATOM 743 O O . PHE A 1 92 ? 26.097 12.477 -3.395 1.00 93.94 92 PHE A O 1
ATOM 750 N N . SER A 1 93 ? 25.855 12.163 -1.191 1.00 92.00 93 SER A N 1
ATOM 751 C CA . SER A 1 93 ? 26.971 11.220 -1.096 1.00 92.00 93 SER A CA 1
ATOM 752 C C . SER A 1 93 ? 26.615 9.912 -1.807 1.00 92.00 93 SER A C 1
ATOM 754 O O . SER A 1 93 ? 25.512 9.396 -1.673 1.00 92.00 93 SER A O 1
ATOM 756 N N . GLY A 1 94 ? 27.550 9.369 -2.591 1.00 91.81 94 GLY A N 1
ATOM 757 C CA . GLY A 1 94 ? 27.283 8.169 -3.390 1.00 91.81 94 GLY A CA 1
ATOM 758 C C . GLY A 1 94 ? 26.493 8.422 -4.679 1.00 91.81 94 GLY A C 1
ATOM 759 O O . GLY A 1 94 ? 25.957 7.471 -5.238 1.00 91.81 94 GLY A O 1
ATOM 760 N N . ALA A 1 95 ? 26.442 9.669 -5.162 1.00 95.81 95 ALA A N 1
ATOM 761 C CA . ALA A 1 95 ? 25.853 10.054 -6.445 1.00 95.81 95 ALA A CA 1
ATOM 762 C C . ALA A 1 95 ? 26.081 9.029 -7.573 1.00 95.81 95 ALA A C 1
ATOM 764 O O . ALA A 1 95 ? 27.199 8.561 -7.804 1.00 95.81 95 ALA A O 1
ATOM 765 N N . GLY A 1 96 ? 25.012 8.705 -8.301 1.00 94.94 96 GLY A N 1
ATOM 766 C CA . GLY A 1 96 ? 25.033 7.760 -9.419 1.00 94.94 96 GLY A CA 1
ATOM 767 C C . GLY A 1 96 ? 24.969 6.282 -9.021 1.00 94.94 96 GLY A C 1
ATOM 768 O O . GLY A 1 96 ? 24.719 5.447 -9.891 1.00 94.94 96 GLY A O 1
ATOM 769 N N . ARG A 1 97 ? 25.141 5.942 -7.737 1.00 95.06 97 ARG A N 1
ATOM 770 C CA . ARG A 1 97 ? 24.881 4.584 -7.238 1.00 95.06 97 ARG A CA 1
ATOM 771 C C . ARG A 1 97 ? 23.391 4.282 -7.271 1.00 95.06 97 ARG A C 1
ATOM 773 O O . ARG A 1 97 ? 22.561 5.186 -7.213 1.00 95.06 97 ARG A O 1
ATOM 780 N N . SER A 1 98 ? 23.072 2.997 -7.354 1.00 94.94 98 SER A N 1
ATOM 781 C CA . SER A 1 98 ? 21.710 2.516 -7.181 1.00 94.94 98 SER A CA 1
ATOM 782 C C . SER A 1 98 ? 21.527 2.052 -5.742 1.00 94.94 98 SER A C 1
ATOM 784 O O . SER A 1 98 ? 22.283 1.194 -5.298 1.00 94.94 98 SER A O 1
ATOM 786 N N . GLU A 1 99 ? 20.559 2.621 -5.029 1.00 94.62 99 GLU A N 1
ATOM 787 C CA . GLU A 1 99 ? 20.316 2.332 -3.611 1.00 94.62 99 GLU A CA 1
ATOM 788 C C . GLU A 1 99 ? 18.821 2.052 -3.367 1.00 94.62 99 GLU A C 1
ATOM 790 O O . GLU A 1 99 ? 17.978 2.666 -4.026 1.00 94.62 99 GLU A O 1
ATOM 795 N N . PRO A 1 100 ? 18.467 1.110 -2.472 1.00 94.44 100 PRO A N 1
ATOM 796 C CA . PRO A 1 100 ? 17.070 0.826 -2.129 1.00 94.44 100 PRO A CA 1
ATOM 797 C C . PRO A 1 100 ? 16.544 1.639 -0.947 1.00 94.44 100 PRO A C 1
ATOM 799 O O . PRO A 1 100 ? 15.346 1.901 -0.871 1.00 94.44 100 PRO A O 1
ATOM 802 N N . MET A 1 101 ? 17.434 1.990 -0.015 1.00 95.00 101 MET A N 1
ATOM 803 C CA . MET A 1 101 ? 17.057 2.560 1.272 1.00 95.00 101 MET A CA 1
ATOM 804 C C . MET A 1 101 ? 16.849 4.062 1.164 1.00 95.00 101 MET A C 1
ATOM 806 O O . MET A 1 101 ? 17.705 4.779 0.642 1.00 95.00 101 MET A O 1
ATOM 810 N N . ASP A 1 102 ? 15.762 4.540 1.749 1.00 95.38 102 ASP A N 1
ATOM 811 C CA . ASP A 1 102 ? 15.568 5.956 2.024 1.00 95.38 102 ASP A CA 1
ATOM 812 C C . ASP A 1 102 ? 14.759 6.136 3.317 1.00 95.38 102 ASP A C 1
ATOM 814 O O . ASP A 1 102 ? 14.482 5.192 4.064 1.00 95.38 102 ASP A O 1
ATOM 818 N N . ILE A 1 103 ? 14.419 7.381 3.604 1.00 96.88 103 ILE A N 1
ATOM 819 C CA . ILE A 1 103 ? 13.396 7.761 4.573 1.00 96.88 103 ILE A CA 1
ATOM 820 C C . ILE A 1 103 ? 12.160 8.241 3.805 1.00 96.88 103 ILE A C 1
ATOM 822 O O . ILE A 1 103 ? 12.274 8.580 2.626 1.00 96.88 103 ILE A O 1
ATOM 826 N N . ASP A 1 104 ? 11.010 8.331 4.474 1.00 97.31 104 ASP A N 1
ATOM 827 C CA . ASP A 1 104 ? 9.781 8.884 3.882 1.00 97.31 104 ASP A CA 1
ATOM 828 C C . ASP A 1 104 ? 9.357 8.142 2.601 1.00 97.31 104 ASP A C 1
ATOM 830 O O . ASP A 1 104 ? 9.203 8.711 1.518 1.00 97.31 104 ASP A O 1
ATOM 834 N N . ILE A 1 105 ? 9.226 6.819 2.724 1.00 97.81 105 ILE A N 1
ATOM 835 C CA . ILE A 1 105 ? 8.791 5.963 1.624 1.00 97.81 105 ILE A CA 1
ATOM 836 C C . ILE A 1 105 ? 7.269 6.113 1.443 1.00 97.81 105 ILE A C 1
ATOM 838 O O . ILE A 1 105 ? 6.514 5.828 2.372 1.00 97.81 105 ILE A O 1
ATOM 842 N N . PRO A 1 106 ? 6.776 6.488 0.247 1.00 97.88 106 PRO A N 1
ATOM 843 C CA . PRO A 1 106 ? 5.350 6.671 -0.016 1.00 97.88 106 PRO A CA 1
ATOM 844 C C . PRO A 1 106 ? 4.468 5.464 0.324 1.00 97.88 106 PRO A C 1
ATOM 846 O O . PRO A 1 106 ? 3.378 5.660 0.852 1.00 97.88 106 PRO A O 1
ATOM 849 N N . MET A 1 107 ? 4.917 4.227 0.069 1.00 98.50 107 MET A N 1
ATOM 850 C CA . MET A 1 107 ? 4.154 3.028 0.455 1.00 98.50 107 MET A CA 1
ATOM 851 C C . MET A 1 107 ? 3.989 2.926 1.978 1.00 98.50 107 MET A C 1
ATOM 853 O O . MET A 1 107 ? 2.908 2.583 2.452 1.00 98.50 107 MET A O 1
ATOM 857 N N . ASP A 1 108 ? 5.028 3.256 2.748 1.00 98.56 108 ASP A N 1
ATOM 858 C CA . ASP A 1 108 ? 4.962 3.228 4.209 1.00 98.56 108 ASP A CA 1
ATO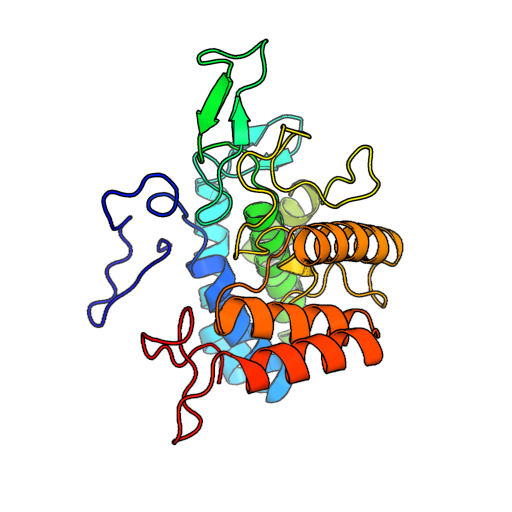M 859 C C . ASP A 1 108 ? 3.932 4.235 4.723 1.00 98.56 108 ASP A C 1
ATOM 861 O O . ASP A 1 108 ? 3.122 3.909 5.590 1.00 98.56 108 ASP A O 1
ATOM 865 N N . ASN A 1 109 ? 3.925 5.440 4.147 1.00 98.50 109 ASN A N 1
ATOM 866 C CA . ASN A 1 109 ? 2.960 6.482 4.486 1.00 98.50 109 ASN A CA 1
ATOM 867 C C . ASN A 1 109 ? 1.522 6.035 4.183 1.00 98.50 109 ASN A C 1
ATOM 869 O O . ASN A 1 109 ? 0.647 6.215 5.025 1.00 98.50 109 ASN A O 1
ATOM 873 N N . GLN A 1 110 ? 1.288 5.392 3.034 1.00 98.69 110 GLN A N 1
ATOM 874 C CA . GLN A 1 110 ? -0.029 4.849 2.672 1.00 98.69 110 GLN A CA 1
ATOM 875 C C . GLN A 1 110 ? -0.495 3.768 3.660 1.00 98.69 110 GLN A C 1
ATOM 877 O O . GLN A 1 110 ? -1.639 3.772 4.106 1.00 98.69 110 GLN A O 1
ATOM 882 N N . LEU A 1 111 ? 0.404 2.861 4.049 1.00 98.81 111 LEU A N 1
ATOM 883 C CA . LEU A 1 111 ? 0.107 1.801 5.012 1.00 98.81 111 LEU A CA 1
ATOM 884 C C . LEU A 1 111 ? -0.173 2.349 6.416 1.00 98.81 111 LEU A C 1
ATOM 886 O O . LEU A 1 111 ? -1.116 1.909 7.071 1.00 98.81 111 LEU A O 1
ATOM 890 N N . MET A 1 112 ? 0.608 3.330 6.882 1.00 98.44 112 MET A N 1
ATOM 891 C CA . MET A 1 112 ? 0.311 4.016 8.143 1.00 98.44 112 MET A CA 1
ATOM 892 C C . MET A 1 112 ? -1.039 4.732 8.063 1.00 98.44 112 MET A C 1
ATOM 894 O O . MET A 1 112 ? -1.837 4.622 8.992 1.00 98.44 112 MET A O 1
ATOM 898 N N . HIS A 1 113 ? -1.323 5.424 6.956 1.00 98.62 113 HIS A N 1
ATOM 899 C CA . HIS A 1 113 ? -2.593 6.117 6.765 1.00 98.62 113 HIS A CA 1
ATOM 900 C C . HIS A 1 113 ? -3.782 5.154 6.900 1.00 98.62 113 HIS A C 1
ATOM 902 O O . HIS A 1 113 ? -4.733 5.468 7.619 1.00 98.62 113 HIS A O 1
ATOM 908 N N . ASP A 1 114 ? -3.711 3.964 6.296 1.00 98.56 114 ASP A N 1
ATOM 909 C CA . ASP A 1 114 ? -4.738 2.926 6.442 1.00 98.56 114 ASP A CA 1
ATOM 910 C C . ASP A 1 114 ? -4.872 2.427 7.891 1.00 98.56 114 ASP A C 1
ATOM 912 O O . ASP A 1 114 ? -5.989 2.340 8.398 1.00 98.56 114 ASP A O 1
ATOM 916 N N . VAL A 1 115 ? -3.766 2.164 8.603 1.00 98.75 115 VAL A N 1
ATOM 917 C CA . VAL A 1 115 ? -3.801 1.746 10.023 1.00 98.75 115 VAL A CA 1
ATOM 918 C C . VAL A 1 115 ? -4.514 2.782 10.893 1.00 98.75 115 VAL A C 1
ATOM 920 O O . VAL A 1 115 ? -5.449 2.446 11.621 1.00 98.75 115 VAL A O 1
ATOM 923 N N . PHE A 1 116 ? -4.100 4.047 10.821 1.00 98.81 116 PHE A N 1
ATOM 924 C CA . PHE A 1 116 ? -4.666 5.099 11.667 1.00 98.81 116 PHE A CA 1
ATOM 925 C C . PHE A 1 116 ? -6.106 5.449 11.267 1.00 98.81 116 PHE A C 1
ATOM 927 O O . PHE A 1 116 ? -6.939 5.700 12.140 1.00 98.81 116 PHE A O 1
ATOM 934 N N . SER A 1 117 ? -6.437 5.386 9.973 1.00 98.69 117 SER A N 1
ATOM 935 C CA . SER A 1 117 ? -7.818 5.528 9.498 1.00 98.69 117 SER A CA 1
ATOM 936 C C . SER A 1 117 ? -8.711 4.394 10.006 1.00 98.69 117 SER A C 1
ATOM 938 O O . SER A 1 117 ? -9.822 4.654 10.467 1.00 98.69 117 SER A O 1
ATOM 940 N N . ALA A 1 118 ? -8.222 3.150 9.987 1.00 98.75 118 ALA A N 1
ATOM 941 C CA . ALA A 1 118 ? -8.959 1.986 10.470 1.00 98.75 118 ALA A CA 1
ATOM 942 C C . ALA A 1 118 ? -9.233 2.046 11.981 1.00 98.75 118 ALA A C 1
ATOM 944 O O . ALA A 1 118 ? -10.309 1.643 12.412 1.00 98.75 118 ALA A O 1
ATOM 945 N N . ILE A 1 119 ? -8.314 2.596 12.786 1.00 98.88 119 ILE A N 1
ATOM 946 C CA . ILE A 1 119 ? -8.549 2.833 14.223 1.00 98.88 119 ILE A CA 1
ATOM 947 C C . ILE A 1 119 ? -9.718 3.792 14.426 1.00 98.88 119 ILE A C 1
ATOM 949 O O . ILE A 1 119 ? -10.617 3.511 15.216 1.00 98.88 119 ILE A O 1
ATOM 953 N N . ILE A 1 120 ? -9.718 4.916 13.708 1.00 98.81 120 ILE A N 1
ATOM 954 C CA . ILE A 1 120 ? -10.766 5.935 13.831 1.00 98.81 120 ILE A CA 1
ATOM 955 C C . ILE A 1 120 ? -12.116 5.369 13.377 1.00 98.81 120 ILE A C 1
ATOM 957 O O . ILE A 1 120 ? -13.121 5.565 14.057 1.00 98.81 120 ILE A O 1
ATOM 961 N N . GLU A 1 121 ? -12.133 4.633 12.264 1.00 98.75 121 GLU A N 1
ATOM 962 C CA . GLU A 1 121 ? -13.331 3.972 11.741 1.00 98.75 121 GLU A CA 1
ATOM 963 C C . GLU A 1 121 ? -13.879 2.930 12.732 1.00 98.75 121 GLU A C 1
ATOM 965 O O . GLU A 1 121 ? -15.059 2.947 13.082 1.00 98.75 121 GLU A O 1
ATOM 970 N N . ALA A 1 122 ? -13.018 2.046 13.237 1.00 98.75 122 ALA A N 1
ATOM 971 C CA . ALA A 1 122 ? -13.403 1.015 14.191 1.00 98.75 122 ALA A CA 1
ATOM 972 C C . ALA A 1 122 ? -13.899 1.608 15.518 1.00 98.75 122 ALA A C 1
ATOM 974 O O . ALA A 1 122 ? -14.883 1.120 16.075 1.00 98.75 122 ALA A O 1
ATOM 975 N N . ALA A 1 123 ? -13.271 2.682 16.003 1.00 98.75 123 ALA A N 1
ATOM 976 C CA . ALA A 1 123 ? -13.717 3.391 17.196 1.00 98.75 123 ALA A CA 1
ATOM 977 C C . ALA A 1 123 ? -15.140 3.950 17.035 1.00 98.75 123 ALA A C 1
ATOM 979 O O . ALA A 1 123 ? -15.966 3.751 17.927 1.00 98.75 123 ALA A O 1
ATOM 980 N N . ASP A 1 124 ? -15.451 4.566 15.889 1.00 98.69 124 ASP A N 1
ATOM 981 C CA . ASP A 1 124 ? -16.800 5.059 15.576 1.00 98.69 124 ASP A CA 1
ATOM 982 C C . ASP A 1 124 ? -17.834 3.918 15.582 1.00 98.69 124 ASP A C 1
ATOM 984 O O . ASP A 1 124 ? -18.859 3.983 16.265 1.00 98.69 124 ASP A O 1
ATOM 988 N N . ILE A 1 125 ? -17.517 2.802 14.921 1.00 98.69 125 ILE A N 1
ATOM 989 C CA . ILE A 1 125 ? -18.382 1.611 14.848 1.00 98.69 125 ILE A CA 1
ATOM 990 C C . ILE A 1 125 ? -18.680 1.001 16.227 1.00 98.69 125 ILE A C 1
ATOM 992 O O . ILE A 1 125 ? -19.789 0.484 16.458 1.00 98.69 125 ILE A O 1
ATOM 996 N N . LEU A 1 126 ? -17.674 0.997 17.105 1.00 98.62 126 LEU A N 1
ATOM 997 C CA . LEU A 1 126 ? -17.722 0.428 18.452 1.00 98.62 126 LEU A CA 1
ATOM 998 C C . LEU A 1 126 ? -18.267 1.412 19.498 1.00 98.62 126 LEU A C 1
ATOM 1000 O O . LEU A 1 126 ? -18.508 1.008 20.635 1.00 98.62 126 LEU A O 1
ATOM 1004 N N . GLY A 1 127 ? -18.495 2.676 19.125 1.00 98.44 127 GLY A N 1
ATOM 1005 C CA . GLY A 1 127 ? -18.950 3.722 20.042 1.00 98.44 127 GLY A CA 1
ATOM 1006 C C . GLY A 1 127 ? -17.890 4.136 21.066 1.00 98.44 127 GLY A C 1
ATOM 1007 O O . GLY A 1 127 ? -18.236 4.519 22.182 1.00 98.44 127 GLY A O 1
ATOM 1008 N N . ILE A 1 128 ? -16.607 4.030 20.711 1.00 98.44 128 ILE A N 1
ATOM 1009 C CA . ILE A 1 128 ? -15.487 4.512 21.525 1.00 98.44 128 ILE A CA 1
ATOM 1010 C C . ILE A 1 128 ? -15.382 6.026 21.330 1.00 98.44 128 ILE A C 1
ATOM 1012 O O . ILE A 1 128 ? -15.185 6.506 20.216 1.00 98.44 128 ILE A O 1
ATOM 1016 N N . ASP A 1 129 ? -15.522 6.783 22.416 1.00 96.44 129 ASP A N 1
ATOM 1017 C CA . ASP A 1 129 ? -15.520 8.245 22.373 1.00 96.44 129 ASP A CA 1
ATOM 1018 C C . ASP A 1 129 ? -14.124 8.870 22.565 1.00 96.44 129 ASP A C 1
ATOM 1020 O O . ASP A 1 129 ? -13.137 8.207 22.898 1.00 96.44 129 ASP A O 1
ATOM 1024 N N . ASP A 1 130 ? -14.050 10.193 22.388 1.00 94.25 130 ASP A N 1
ATOM 1025 C CA . ASP A 1 130 ? -12.815 10.979 22.487 1.00 94.25 130 ASP A CA 1
ATOM 1026 C C . ASP A 1 130 ? -12.193 11.015 23.894 1.00 94.25 130 ASP A C 1
ATOM 1028 O O . ASP A 1 130 ? -11.127 11.602 24.082 1.00 94.25 130 ASP A O 1
ATOM 1032 N N . THR A 1 131 ? -12.802 10.425 24.924 1.00 96.94 131 THR A N 1
ATOM 1033 C CA . THR A 1 131 ? -12.117 10.239 26.212 1.00 96.94 131 THR A CA 1
ATOM 1034 C C . THR A 1 131 ? -11.058 9.137 26.140 1.00 96.94 131 THR A C 1
ATOM 1036 O O . THR A 1 131 ? -10.101 9.179 26.919 1.00 96.94 131 THR A O 1
ATOM 1039 N N . ASN A 1 132 ? -11.158 8.226 25.163 1.00 98.25 132 ASN A N 1
ATOM 1040 C CA . ASN A 1 132 ? -10.154 7.204 24.889 1.00 98.25 132 ASN A CA 1
ATOM 1041 C C . ASN A 1 132 ? -8.847 7.829 24.357 1.00 98.25 132 ASN A C 1
ATOM 1043 O O . ASN A 1 132 ? -8.843 8.630 23.419 1.00 98.25 132 ASN A O 1
ATOM 1047 N N . GLN A 1 133 ? -7.720 7.472 24.978 1.00 98.00 133 GLN A N 1
ATOM 1048 C CA . GLN A 1 133 ? -6.416 8.049 24.641 1.00 98.00 133 GLN A CA 1
ATOM 1049 C C . GLN A 1 133 ? -5.875 7.554 23.298 1.00 98.00 133 GLN A C 1
ATOM 1051 O O . GLN A 1 133 ? -5.267 8.343 22.577 1.00 98.00 133 GLN A O 1
ATOM 1056 N N . ASP A 1 134 ? -6.112 6.293 22.949 1.00 98.06 134 ASP A N 1
ATOM 1057 C CA . ASP A 1 134 ? -5.606 5.705 21.708 1.00 98.06 134 ASP A CA 1
ATOM 1058 C C . ASP A 1 134 ? -6.319 6.304 20.491 1.00 98.06 134 ASP A C 1
ATOM 1060 O O . ASP A 1 134 ? -5.671 6.683 19.516 1.00 98.06 134 ASP A O 1
ATOM 1064 N N . LEU A 1 135 ? -7.635 6.531 20.590 1.00 98.56 135 LEU A N 1
ATOM 1065 C CA . LEU A 1 135 ? -8.394 7.250 19.564 1.00 98.56 135 LEU A CA 1
ATOM 1066 C C . LEU A 1 135 ? -7.868 8.678 19.355 1.00 98.56 135 LEU A C 1
ATOM 1068 O O . LEU A 1 135 ? -7.690 9.114 18.217 1.00 98.56 135 LEU A O 1
ATOM 1072 N N . LYS A 1 136 ? -7.597 9.412 20.442 1.00 98.44 136 LYS A N 1
ATOM 1073 C CA . LYS A 1 136 ? -7.021 10.764 20.366 1.00 98.44 136 LYS A CA 1
ATOM 1074 C C . LYS A 1 136 ? -5.673 10.766 19.660 1.00 98.44 136 LYS A C 1
ATOM 1076 O O . LYS A 1 136 ? -5.478 11.544 18.732 1.00 98.44 136 LYS A O 1
ATOM 1081 N N . LYS A 1 137 ? -4.769 9.871 20.064 1.00 98.12 137 LYS A N 1
ATOM 1082 C CA . LYS A 1 137 ? -3.458 9.736 19.423 1.00 98.12 137 LYS A CA 1
ATOM 1083 C C . LYS A 1 137 ? -3.593 9.421 17.940 1.00 98.12 137 LYS A C 1
ATOM 1085 O O . LYS A 1 137 ? -2.915 10.052 17.138 1.00 98.12 137 LYS A O 1
ATOM 1090 N N . ALA A 1 138 ? -4.501 8.518 17.568 1.00 98.62 138 ALA A N 1
ATOM 1091 C CA . ALA A 1 138 ? -4.731 8.184 16.169 1.00 98.62 138 ALA A CA 1
ATOM 1092 C C . ALA A 1 138 ? -5.224 9.391 15.354 1.00 98.62 138 ALA A C 1
ATOM 1094 O O . ALA A 1 138 ? -4.687 9.666 14.280 1.00 98.62 138 ALA A O 1
ATOM 1095 N N . LYS A 1 139 ? -6.185 10.157 15.890 1.00 98.56 139 LYS A N 1
ATOM 1096 C CA . LYS A 1 139 ? -6.682 11.400 15.272 1.00 98.56 139 LYS A CA 1
ATOM 1097 C C . LYS A 1 139 ? -5.599 12.474 15.141 1.00 98.56 139 LYS A C 1
ATOM 1099 O O . LYS A 1 139 ? -5.577 13.176 14.135 1.00 98.56 139 LYS A O 1
ATOM 1104 N N . ASP A 1 140 ? -4.701 12.583 16.117 1.00 98.06 140 ASP A N 1
ATOM 1105 C CA . ASP A 1 140 ? -3.590 13.541 16.096 1.00 98.06 140 ASP A CA 1
ATOM 1106 C C . ASP A 1 140 ? -2.447 13.101 15.163 1.00 98.06 140 ASP A C 1
ATOM 1108 O O . ASP A 1 140 ? -1.746 13.941 14.592 1.00 98.06 140 ASP A O 1
ATOM 1112 N N . PHE A 1 141 ? -2.229 11.790 15.014 1.00 98.50 141 PHE A N 1
ATOM 1113 C CA . PHE A 1 141 ? -1.157 11.226 14.195 1.00 98.50 141 PHE A CA 1
ATOM 1114 C C . PHE A 1 141 ? -1.505 11.229 12.705 1.00 98.50 141 PHE A C 1
ATOM 1116 O O . PHE A 1 141 ? -0.674 11.639 11.896 1.00 98.50 141 PHE A O 1
ATOM 1123 N N . LEU A 1 142 ? -2.729 10.827 12.339 1.00 98.56 142 LEU A N 1
ATOM 1124 C CA . LEU A 1 142 ? -3.180 10.711 10.947 1.00 98.56 142 LEU A CA 1
ATOM 1125 C C . LEU A 1 142 ? -2.852 11.941 10.066 1.00 98.56 142 LEU A C 1
ATOM 1127 O O . LEU A 1 142 ? -2.224 11.753 9.025 1.00 98.56 142 LEU A O 1
ATOM 1131 N N . PRO A 1 143 ? -3.168 13.198 10.453 1.00 98.38 143 PRO A N 1
ATOM 1132 C CA . PRO A 1 143 ? -2.877 14.373 9.623 1.00 98.38 143 PRO A CA 1
ATOM 1133 C C . PRO A 1 143 ? -1.383 14.724 9.529 1.00 98.38 143 PRO A C 1
ATOM 1135 O O . PRO A 1 143 ? -1.015 15.621 8.772 1.00 98.38 143 PRO A O 1
ATOM 1138 N N . ARG A 1 144 ? -0.517 14.064 10.309 1.00 98.44 144 ARG A N 1
ATOM 1139 C CA . ARG A 1 144 ? 0.940 14.263 10.285 1.00 98.44 144 ARG A CA 1
ATOM 1140 C C . ARG A 1 144 ? 1.640 13.290 9.346 1.00 98.44 144 ARG A C 1
ATOM 1142 O O . ARG A 1 144 ? 2.839 13.440 9.137 1.00 98.44 144 ARG A O 1
ATOM 1149 N N . ILE A 1 145 ? 0.934 12.306 8.797 1.00 98.44 145 ILE A N 1
ATOM 1150 C CA . ILE A 1 145 ? 1.478 11.409 7.778 1.00 98.44 145 ILE A CA 1
ATOM 1151 C C . ILE A 1 145 ? 1.588 12.191 6.470 1.00 98.44 145 ILE A C 1
ATOM 1153 O O . ILE A 1 145 ? 0.663 12.907 6.081 1.00 98.44 145 ILE A O 1
ATOM 1157 N N . LYS A 1 146 ? 2.734 12.087 5.793 1.00 97.81 146 LYS A N 1
ATOM 1158 C CA . LYS A 1 146 ? 2.957 12.824 4.549 1.00 97.81 146 LYS A CA 1
ATOM 1159 C C . LYS A 1 146 ? 2.024 12.301 3.446 1.00 97.81 146 LYS A C 1
ATOM 1161 O O . LYS A 1 146 ? 2.062 11.103 3.158 1.00 97.81 146 LYS A O 1
ATOM 1166 N N . PRO A 1 147 ? 1.222 13.167 2.795 1.00 96.50 147 PRO A N 1
ATOM 1167 C CA . PRO A 1 147 ? 0.347 12.744 1.710 1.00 96.50 147 PRO A CA 1
ATOM 1168 C C . PRO A 1 147 ? 1.157 12.358 0.471 1.00 96.50 147 PRO A C 1
ATOM 1170 O O . PRO A 1 147 ? 2.281 12.834 0.261 1.00 96.50 147 PRO A O 1
ATOM 1173 N N . ALA A 1 148 ? 0.558 11.539 -0.393 1.00 97.75 148 ALA A N 1
ATOM 1174 C CA . ALA A 1 148 ? 1.165 11.154 -1.660 1.00 97.75 148 ALA A CA 1
ATOM 1175 C C . ALA A 1 148 ? 1.545 12.379 -2.510 1.00 97.75 148 ALA A C 1
ATOM 1177 O O . ALA A 1 148 ? 0.829 13.378 -2.565 1.00 97.75 148 ALA A O 1
ATOM 1178 N N . GLN A 1 149 ? 2.695 12.294 -3.177 1.00 98.12 149 GLN A N 1
ATOM 1179 C CA . GLN A 1 149 ? 3.243 13.375 -3.991 1.00 98.12 149 GLN A CA 1
ATOM 1180 C C . GLN A 1 149 ? 3.123 13.032 -5.478 1.00 98.12 149 GLN A C 1
ATOM 1182 O O . GLN A 1 149 ? 3.338 11.884 -5.876 1.00 98.12 149 GLN A O 1
ATOM 1187 N N . ILE A 1 150 ? 2.815 14.041 -6.294 1.00 98.69 150 ILE A N 1
ATOM 1188 C CA . ILE A 1 150 ? 2.713 13.921 -7.752 1.00 98.69 150 ILE A CA 1
ATOM 1189 C C . ILE A 1 150 ? 3.973 14.518 -8.381 1.00 98.69 150 ILE A C 1
ATOM 1191 O O . ILE A 1 150 ? 4.319 15.673 -8.137 1.00 98.69 150 ILE A O 1
ATOM 1195 N N . GLY A 1 151 ? 4.669 13.712 -9.176 1.00 98.19 151 GLY A N 1
ATOM 1196 C CA . GLY A 1 151 ? 5.888 14.094 -9.878 1.00 98.19 151 GLY A CA 1
ATOM 1197 C C . GLY A 1 151 ? 5.648 14.915 -11.141 1.00 98.19 151 GLY A C 1
ATOM 1198 O O . GLY A 1 151 ? 4.522 15.109 -11.601 1.00 98.19 151 GLY A O 1
ATOM 1199 N N . SER A 1 152 ? 6.744 15.345 -11.760 1.00 97.88 152 SER A N 1
ATOM 1200 C CA . SER A 1 152 ? 6.733 16.191 -12.958 1.00 97.88 152 SER A CA 1
ATOM 1201 C C . SER A 1 152 ? 6.075 15.564 -14.193 1.00 97.88 152 SER A C 1
ATOM 1203 O O . SER A 1 152 ? 5.650 16.301 -15.082 1.00 97.88 152 SER A O 1
ATOM 1205 N N . LYS A 1 153 ? 5.959 14.229 -14.272 1.00 97.00 153 LYS A N 1
ATOM 1206 C CA . LYS A 1 153 ? 5.214 13.551 -15.352 1.00 97.00 153 LYS A CA 1
ATOM 1207 C C . LYS A 1 153 ? 3.757 13.259 -14.981 1.00 97.00 153 LYS A C 1
ATOM 1209 O O . LYS A 1 153 ? 3.107 12.515 -15.708 1.00 97.00 153 LYS A O 1
ATOM 1214 N N . GLY A 1 154 ? 3.258 13.802 -13.870 1.00 98.25 154 GLY A N 1
ATOM 1215 C CA . GLY A 1 154 ? 1.907 13.551 -13.373 1.00 98.25 154 GLY A CA 1
ATOM 1216 C C . GLY A 1 154 ? 1.740 12.200 -12.676 1.00 98.25 154 GLY A C 1
ATOM 1217 O O . GLY A 1 154 ? 0.616 11.779 -12.468 1.00 98.25 154 GLY A O 1
ATOM 1218 N N . GLN A 1 155 ? 2.824 11.500 -12.338 1.00 98.25 155 GLN A N 1
ATOM 1219 C CA . GLN A 1 155 ? 2.810 10.183 -11.695 1.00 98.25 155 GLN A CA 1
ATOM 1220 C C . GLN A 1 155 ? 2.890 10.283 -10.167 1.00 98.25 155 GLN A C 1
ATOM 1222 O O . GLN A 1 155 ? 3.546 11.190 -9.656 1.00 98.25 155 GLN A O 1
ATOM 1227 N N . ILE A 1 156 ? 2.344 9.308 -9.436 1.00 98.50 156 ILE A N 1
ATOM 1228 C CA . ILE A 1 156 ? 2.678 9.128 -8.010 1.00 98.50 156 ILE A CA 1
ATOM 1229 C C . ILE A 1 156 ? 4.186 8.873 -7.857 1.00 98.50 156 ILE A C 1
ATOM 1231 O O . ILE A 1 156 ? 4.773 8.094 -8.614 1.00 98.50 156 ILE A O 1
ATOM 1235 N N . LEU A 1 157 ? 4.827 9.541 -6.897 1.00 98.19 157 LEU A N 1
ATOM 1236 C CA . LEU A 1 157 ? 6.235 9.306 -6.575 1.00 98.19 157 LEU A CA 1
ATOM 1237 C C . LEU A 1 157 ? 6.422 8.014 -5.767 1.00 98.19 157 LEU A C 1
ATOM 1239 O O . LEU A 1 157 ? 5.617 7.685 -4.903 1.00 98.19 157 LEU A O 1
ATOM 1243 N N . GLU A 1 158 ? 7.512 7.295 -6.042 1.00 97.69 158 GLU A N 1
ATOM 1244 C CA . GLU A 1 158 ? 7.887 6.047 -5.352 1.00 97.69 158 GLU A CA 1
ATOM 1245 C C . GLU A 1 158 ? 8.847 6.255 -4.174 1.00 97.69 158 GLU A C 1
ATOM 1247 O O . GLU A 1 158 ? 8.990 5.382 -3.325 1.00 97.69 158 GLU A O 1
ATOM 1252 N N . TRP A 1 159 ? 9.473 7.426 -4.098 1.00 97.25 159 TRP A N 1
ATOM 1253 C CA . TRP A 1 159 ? 10.367 7.831 -3.016 1.00 97.25 159 TRP A CA 1
ATOM 1254 C C . TRP A 1 159 ? 10.030 9.262 -2.588 1.00 97.25 159 TRP A C 1
ATOM 1256 O O . TRP A 1 159 ? 9.248 9.942 -3.257 1.00 97.25 159 TRP A O 1
ATOM 1266 N N . ARG A 1 160 ? 10.643 9.741 -1.498 1.00 95.38 160 ARG A N 1
ATOM 1267 C CA . ARG A 1 160 ? 10.375 11.078 -0.935 1.00 95.38 160 ARG A CA 1
ATOM 1268 C C . ARG A 1 160 ? 10.591 12.242 -1.903 1.00 95.38 160 ARG A C 1
ATOM 1270 O O . ARG A 1 160 ? 9.976 13.295 -1.745 1.00 95.38 160 ARG A O 1
ATOM 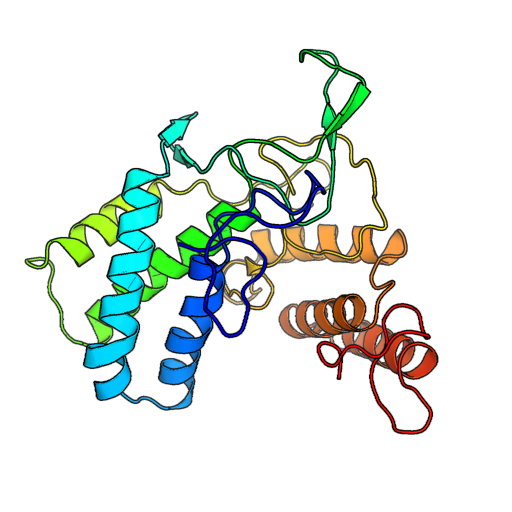1277 N N . TYR A 1 161 ? 11.457 12.053 -2.898 1.00 95.44 161 TYR A N 1
ATOM 1278 C CA . TYR A 1 161 ? 11.703 12.997 -3.982 1.00 95.44 161 TYR A CA 1
ATOM 1279 C C . TYR A 1 161 ? 11.574 12.293 -5.335 1.00 95.44 161 TYR A C 1
ATOM 1281 O O . TYR A 1 161 ? 11.614 11.065 -5.434 1.00 95.44 161 TYR A O 1
ATOM 1289 N N . GLU A 1 162 ? 11.462 13.079 -6.406 1.00 96.38 162 GLU A N 1
ATOM 1290 C CA . GLU A 1 162 ? 11.451 12.558 -7.774 1.00 96.38 162 GLU A CA 1
ATOM 1291 C C . GLU A 1 162 ? 12.861 12.120 -8.206 1.00 96.38 162 GLU A C 1
ATOM 1293 O O . GLU A 1 162 ? 13.560 12.794 -8.966 1.00 96.38 162 GLU A O 1
ATOM 1298 N N . TYR A 1 163 ? 13.307 10.977 -7.688 1.00 95.88 163 TYR A N 1
ATOM 1299 C CA . TYR A 1 163 ? 14.564 10.368 -8.095 1.00 95.88 163 TYR A CA 1
ATOM 1300 C C . TYR A 1 163 ? 14.469 9.736 -9.478 1.00 95.88 163 TYR A C 1
ATOM 1302 O O . TYR A 1 163 ? 13.407 9.344 -9.968 1.00 95.88 163 TYR A O 1
ATOM 1310 N N . LYS A 1 164 ? 15.633 9.576 -10.107 1.00 94.38 164 LYS A N 1
ATOM 1311 C CA . LYS A 1 164 ? 15.740 8.802 -11.336 1.00 94.38 164 LYS A CA 1
ATOM 1312 C C . LYS A 1 164 ? 15.535 7.317 -11.017 1.00 94.38 164 LYS A C 1
ATOM 1314 O O . LYS A 1 164 ? 16.288 6.735 -10.239 1.00 94.38 164 LYS A O 1
ATOM 1319 N N . GLU A 1 165 ? 14.549 6.718 -11.677 1.00 88.25 165 GLU A N 1
ATOM 1320 C CA . GLU A 1 165 ? 14.272 5.280 -11.624 1.00 88.25 165 GLU A CA 1
ATOM 1321 C C . GLU A 1 165 ? 15.486 4.477 -12.135 1.00 88.25 165 GLU A C 1
ATOM 1323 O O . GLU A 1 165 ? 16.031 4.780 -13.203 1.00 88.25 165 GLU A O 1
ATOM 1328 N N . SER A 1 166 ? 15.908 3.447 -11.396 1.00 88.31 166 SER A N 1
ATOM 1329 C CA . SER A 1 166 ? 16.944 2.498 -11.843 1.00 88.31 166 SER A CA 1
ATOM 1330 C C . SER A 1 166 ? 16.348 1.337 -12.655 1.00 88.31 166 SER A C 1
ATOM 1332 O O . SER A 1 166 ? 16.978 0.847 -13.591 1.00 88.31 166 SER A O 1
ATOM 1334 N N . ALA A 1 167 ? 15.122 0.927 -12.314 1.00 88.50 167 ALA A N 1
ATOM 1335 C CA . ALA A 1 167 ? 14.421 -0.221 -12.872 1.00 88.50 167 ALA A CA 1
ATOM 1336 C C . ALA A 1 167 ? 12.981 0.169 -13.261 1.00 88.50 167 ALA A C 1
ATOM 1338 O O . ALA A 1 167 ? 12.039 -0.088 -12.511 1.00 88.50 167 ALA A O 1
ATOM 1339 N N . PRO A 1 168 ? 12.761 0.789 -14.437 1.00 87.12 168 PRO A N 1
ATOM 1340 C CA . PRO A 1 168 ? 11.416 1.159 -14.894 1.00 87.12 168 PRO A CA 1
ATOM 1341 C C . PRO A 1 168 ? 10.503 -0.065 -15.103 1.00 87.12 168 PRO A C 1
ATOM 1343 O O . PRO A 1 168 ? 9.291 0.029 -14.931 1.00 87.12 168 PRO A O 1
ATOM 1346 N N . ILE A 1 169 ? 11.088 -1.236 -15.375 1.00 91.88 169 ILE A N 1
ATOM 1347 C CA . ILE A 1 169 ? 10.386 -2.513 -15.591 1.00 91.88 169 ILE A CA 1
ATOM 1348 C C . ILE A 1 169 ? 10.067 -3.281 -14.296 1.00 91.88 169 ILE A C 1
ATOM 1350 O O . ILE A 1 169 ? 9.692 -4.454 -14.358 1.00 91.88 169 ILE A O 1
ATOM 1354 N N . HIS A 1 170 ? 10.298 -2.673 -13.123 1.00 96.06 170 HIS A N 1
ATOM 1355 C CA . HIS A 1 170 ? 10.193 -3.362 -11.835 1.00 96.06 170 HIS A CA 1
ATOM 1356 C C . HIS A 1 170 ? 8.823 -4.012 -11.642 1.00 96.06 170 HIS A C 1
ATOM 1358 O O . HIS A 1 170 ? 7.798 -3.460 -12.039 1.00 96.06 170 HIS A O 1
ATOM 1364 N N . ARG A 1 171 ? 8.822 -5.206 -11.044 1.00 95.81 171 ARG A N 1
ATOM 1365 C CA . ARG A 1 171 ? 7.621 -6.037 -10.868 1.00 95.81 171 ARG A CA 1
ATOM 1366 C C . ARG A 1 171 ? 6.733 -5.573 -9.712 1.00 95.81 171 ARG A C 1
ATOM 1368 O O . ARG A 1 171 ? 5.534 -5.831 -9.747 1.00 95.81 171 ARG A O 1
ATOM 1375 N N . HIS A 1 172 ? 7.294 -4.897 -8.706 1.00 97.44 172 HIS A N 1
ATOM 1376 C CA . HIS A 1 172 ? 6.477 -4.312 -7.647 1.00 97.44 172 HIS A CA 1
ATOM 1377 C C . HIS A 1 172 ? 5.847 -3.005 -8.110 1.00 97.44 172 HIS A C 1
ATOM 1379 O O . HIS A 1 172 ? 6.447 -2.218 -8.844 1.00 97.44 172 HIS A O 1
ATOM 1385 N N . LEU A 1 173 ? 4.638 -2.777 -7.611 1.00 97.62 173 LEU A N 1
ATOM 1386 C CA . LEU A 1 173 ? 3.865 -1.554 -7.787 1.00 97.62 173 LEU A CA 1
ATOM 1387 C C . LEU A 1 173 ? 3.570 -0.929 -6.418 1.00 97.62 173 LEU A C 1
ATOM 1389 O O . LEU A 1 173 ? 2.524 -0.332 -6.211 1.00 97.62 173 LEU A O 1
ATOM 1393 N N . SER A 1 174 ? 4.511 -1.073 -5.483 1.00 98.12 174 SER A N 1
ATOM 1394 C CA . SER A 1 174 ? 4.450 -0.612 -4.093 1.00 98.12 174 SER A CA 1
ATOM 1395 C C . SER A 1 174 ? 3.896 0.809 -3.891 1.00 98.12 174 SER A C 1
ATOM 1397 O O . SER A 1 174 ? 3.056 0.984 -3.011 1.00 98.12 174 SER A O 1
ATOM 1399 N N . PRO A 1 175 ? 4.246 1.822 -4.714 1.00 97.88 175 PRO A N 1
ATOM 1400 C CA . PRO A 1 175 ? 3.686 3.174 -4.574 1.00 97.88 175 PRO A CA 1
ATOM 1401 C C . PRO A 1 175 ? 2.188 3.260 -4.862 1.00 97.88 175 PRO A C 1
ATOM 1403 O O . PRO A 1 175 ? 1.587 4.300 -4.622 1.00 97.88 175 PRO A O 1
ATOM 1406 N N . LEU A 1 176 ? 1.603 2.208 -5.431 1.00 98.62 176 LEU A N 1
ATOM 1407 C CA . LEU A 1 176 ? 0.197 2.100 -5.801 1.00 98.62 176 LEU A CA 1
ATOM 1408 C C . LEU A 1 176 ? -0.586 1.208 -4.830 1.00 98.62 176 LEU A C 1
ATOM 1410 O O . LEU A 1 176 ? -1.722 0.847 -5.133 1.00 98.62 176 LEU A O 1
ATOM 1414 N N . TYR A 1 177 ? -0.023 0.878 -3.663 1.00 98.75 177 TYR A N 1
ATOM 1415 C CA . TYR A 1 177 ? -0.744 0.160 -2.612 1.00 98.75 177 TYR A CA 1
ATOM 1416 C C . TYR A 1 177 ? -2.087 0.840 -2.284 1.00 98.75 177 TYR A C 1
ATOM 1418 O O . TYR A 1 177 ? -3.118 0.174 -2.245 1.00 98.75 177 TYR A O 1
ATOM 1426 N N . ALA A 1 178 ? -2.111 2.169 -2.161 1.00 98.50 178 ALA A N 1
ATOM 1427 C CA . ALA A 1 178 ? -3.325 2.940 -1.895 1.00 98.50 178 ALA A CA 1
ATOM 1428 C C . ALA A 1 178 ? -4.327 2.983 -3.067 1.00 98.50 178 ALA A C 1
ATOM 1430 O O . ALA A 1 178 ? -5.463 3.422 -2.879 1.00 98.50 178 ALA A O 1
ATOM 1431 N N . LEU A 1 179 ? -3.938 2.527 -4.266 1.00 98.56 179 LEU A N 1
ATOM 1432 C CA . LEU A 1 179 ? -4.882 2.217 -5.343 1.00 98.56 179 LEU A CA 1
ATOM 1433 C C . LEU A 1 179 ? -5.450 0.807 -5.166 1.00 98.56 179 LEU A C 1
ATOM 1435 O O . LEU A 1 179 ? -6.653 0.622 -5.301 1.00 98.56 179 LEU A O 1
ATOM 1439 N N . HIS A 1 180 ? -4.605 -0.185 -4.891 1.00 98.56 180 HIS A N 1
ATOM 1440 C CA . HIS A 1 180 ? -5.048 -1.521 -4.506 1.00 98.56 180 HIS A CA 1
ATOM 1441 C C . HIS A 1 180 ? -3.942 -2.258 -3.730 1.00 98.56 180 HIS A C 1
ATOM 1443 O O . HIS A 1 180 ? -2.811 -2.312 -4.222 1.00 98.56 180 HIS A O 1
ATOM 1449 N N . PRO A 1 181 ? -4.249 -2.903 -2.589 1.00 98.44 181 PRO A N 1
ATOM 1450 C CA . PRO A 1 181 ? -5.587 -3.124 -2.024 1.00 98.44 181 PRO A CA 1
ATOM 1451 C C . PRO A 1 181 ? -6.175 -1.952 -1.225 1.00 98.44 181 PRO A C 1
ATOM 1453 O O . PRO A 1 181 ? -7.365 -1.987 -0.921 1.00 98.44 181 PRO A O 1
ATOM 1456 N N . GLY A 1 182 ? -5.392 -0.910 -0.937 1.00 97.69 182 GLY A N 1
ATOM 1457 C CA . GLY A 1 182 ? -5.871 0.289 -0.253 1.00 97.69 182 GLY A CA 1
ATOM 1458 C C . GLY A 1 182 ? -6.936 1.061 -1.045 1.00 97.69 182 GLY A C 1
ATOM 1459 O O . GLY A 1 182 ? -7.339 0.691 -2.155 1.00 97.69 182 GLY A O 1
ATOM 1460 N N . LYS A 1 183 ? -7.433 2.151 -0.450 1.00 96.50 183 LYS A N 1
ATOM 1461 C CA . LYS A 1 183 ? -8.574 2.914 -0.996 1.00 96.50 183 LYS A CA 1
ATOM 1462 C C . LYS A 1 183 ? -8.314 4.398 -1.253 1.00 96.50 183 LYS A C 1
ATOM 1464 O O . LYS A 1 183 ? -9.143 5.023 -1.913 1.00 96.50 183 LYS A O 1
ATOM 1469 N N . GLU A 1 184 ? -7.202 4.959 -0.783 1.00 97.31 184 GLU A N 1
ATOM 1470 C CA . GLU A 1 184 ? -6.924 6.404 -0.847 1.00 97.31 184 GLU A CA 1
ATOM 1471 C C . GLU A 1 184 ? -6.862 6.948 -2.288 1.00 97.31 184 GLU A C 1
ATOM 1473 O O . GLU A 1 184 ? -7.287 8.073 -2.542 1.00 97.31 184 GLU A O 1
ATOM 1478 N N . PHE A 1 185 ? -6.394 6.145 -3.254 1.00 98.44 185 PHE A N 1
ATOM 1479 C CA . PHE A 1 185 ? -6.282 6.535 -4.672 1.00 98.44 185 PHE A CA 1
ATOM 1480 C C . PHE A 1 185 ? -7.448 6.022 -5.530 1.00 98.44 185 PHE A C 1
ATOM 1482 O O . PHE A 1 185 ? -7.394 6.043 -6.764 1.00 98.44 185 PHE A O 1
ATOM 1489 N N . SER A 1 186 ? -8.516 5.525 -4.903 1.00 97.19 186 SER A N 1
ATOM 1490 C CA . SER A 1 186 ? -9.741 5.149 -5.611 1.00 97.19 186 SER A CA 1
ATOM 1491 C C . SER A 1 186 ? -10.330 6.377 -6.325 1.00 97.19 186 SER A C 1
ATOM 1493 O O . SER A 1 186 ? -10.449 7.423 -5.683 1.00 97.19 186 SER A O 1
ATOM 1495 N N . PRO A 1 187 ? -10.811 6.264 -7.582 1.00 97.31 187 PRO A N 1
ATOM 1496 C CA . PRO A 1 187 ? -11.474 7.375 -8.278 1.00 97.31 187 PRO A CA 1
ATOM 1497 C C . PRO A 1 187 ? -12.670 7.950 -7.503 1.00 97.31 187 PRO A C 1
ATOM 1499 O O . PRO A 1 187 ? -12.986 9.127 -7.610 1.00 97.31 187 PRO A O 1
ATOM 1502 N N . LEU A 1 188 ? -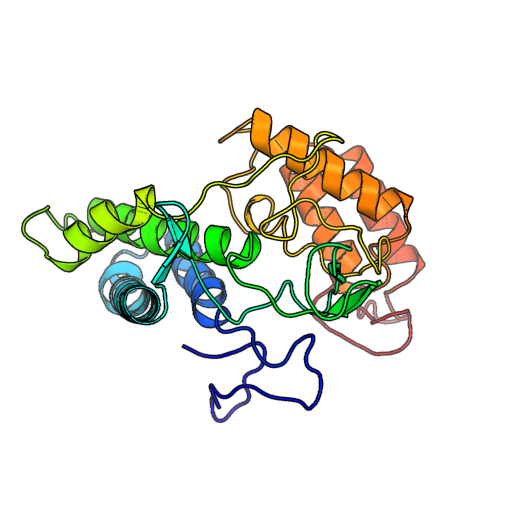13.325 7.114 -6.688 1.00 97.00 188 LEU A N 1
ATOM 1503 C CA . LEU A 1 188 ? -14.451 7.510 -5.831 1.00 97.00 188 LEU A CA 1
ATOM 1504 C C . LEU A 1 188 ? -14.041 8.271 -4.558 1.00 97.00 188 LEU A C 1
ATOM 1506 O O . LEU A 1 188 ? -14.909 8.791 -3.865 1.00 97.00 188 LEU A O 1
ATOM 1510 N N . VAL A 1 189 ? -12.751 8.271 -4.216 1.00 96.81 189 VAL A N 1
ATOM 1511 C CA . VAL A 1 189 ? -12.205 8.890 -2.998 1.00 96.81 189 VAL A CA 1
ATOM 1512 C C . VAL A 1 189 ? -11.412 10.142 -3.357 1.00 96.81 189 VAL A C 1
ATOM 1514 O O . VAL A 1 189 ? -11.635 11.196 -2.767 1.00 96.81 189 VAL A O 1
ATOM 1517 N N . ASN A 1 190 ? -10.513 10.044 -4.339 1.00 97.56 190 ASN A N 1
ATOM 1518 C CA . ASN A 1 190 ? -9.669 11.151 -4.770 1.00 97.56 190 ASN A CA 1
ATOM 1519 C C . ASN A 1 190 ? -9.318 11.014 -6.258 1.00 97.56 190 ASN A C 1
ATOM 1521 O O . ASN A 1 190 ? -8.433 10.243 -6.628 1.00 97.56 190 ASN A O 1
ATOM 1525 N N . GLU A 1 191 ? -10.007 11.777 -7.109 1.00 97.81 191 GLU A N 1
ATOM 1526 C CA . GLU A 1 191 ? -9.811 11.754 -8.564 1.00 97.81 191 GLU A CA 1
ATOM 1527 C C . GLU A 1 191 ? -8.375 12.139 -8.953 1.00 97.81 191 GLU A C 1
ATOM 1529 O O . GLU A 1 191 ? -7.730 11.401 -9.692 1.00 97.81 191 GLU A O 1
ATOM 1534 N N . THR A 1 192 ? -7.819 13.203 -8.363 1.00 98.44 192 THR A N 1
ATOM 1535 C CA . THR A 1 192 ? -6.459 13.687 -8.655 1.00 98.44 192 THR A CA 1
ATOM 1536 C C . THR A 1 192 ? -5.382 12.637 -8.370 1.00 98.44 192 THR A C 1
ATOM 1538 O O . THR A 1 192 ? -4.500 12.399 -9.197 1.00 98.44 192 THR A O 1
ATOM 1541 N N . LEU A 1 193 ? -5.432 11.985 -7.202 1.00 98.56 193 LEU A N 1
ATOM 1542 C CA . LEU A 1 193 ? -4.475 10.922 -6.876 1.00 98.56 193 LEU A CA 1
ATOM 1543 C C . LEU A 1 193 ? -4.728 9.661 -7.705 1.00 98.56 193 LEU A C 1
ATOM 1545 O O . LEU A 1 193 ? -3.776 8.963 -8.051 1.00 98.56 193 LEU A O 1
ATOM 1549 N N . SER A 1 194 ? -5.981 9.391 -8.073 1.00 98.62 194 SER A N 1
ATOM 1550 C CA . SER A 1 194 ? -6.317 8.275 -8.953 1.00 98.62 194 SER A CA 1
ATOM 1551 C C . SER A 1 194 ? -5.749 8.448 -10.360 1.00 98.62 194 SER A C 1
ATOM 1553 O O . SER A 1 194 ? -5.193 7.503 -10.922 1.00 98.62 194 SER A O 1
ATOM 1555 N N . GLU A 1 195 ? -5.841 9.649 -10.932 1.00 98.69 195 GLU A N 1
ATOM 1556 C CA . GLU A 1 195 ? -5.222 9.978 -12.217 1.00 98.69 195 GLU A CA 1
ATOM 1557 C C . GLU A 1 195 ? -3.703 9.800 -12.145 1.00 98.69 195 GLU A C 1
ATOM 1559 O O . GLU A 1 195 ? -3.116 9.117 -12.987 1.00 98.69 195 GLU A O 1
ATOM 1564 N N . ALA A 1 196 ? -3.064 10.315 -11.092 1.00 98.81 196 ALA A N 1
ATOM 1565 C CA . ALA A 1 196 ? -1.621 10.180 -10.925 1.00 98.81 196 ALA A CA 1
ATOM 1566 C C . ALA A 1 196 ? -1.163 8.724 -10.724 1.00 98.81 196 ALA A C 1
ATOM 1568 O O . ALA A 1 196 ? -0.101 8.315 -11.212 1.00 98.81 196 ALA A O 1
ATOM 1569 N N . ALA A 1 197 ? -1.966 7.921 -10.022 1.00 98.75 197 ALA A N 1
ATOM 1570 C CA . ALA A 1 197 ? -1.728 6.496 -9.830 1.00 98.75 197 ALA A CA 1
ATOM 1571 C C . ALA A 1 197 ? -1.802 5.743 -11.167 1.00 98.75 197 ALA A C 1
ATOM 1573 O O . ALA A 1 197 ? -0.932 4.924 -11.472 1.00 98.75 197 ALA A O 1
ATOM 1574 N N . GLN A 1 198 ? -2.787 6.077 -12.004 1.00 98.69 198 GLN A N 1
ATOM 1575 C CA . GLN A 1 198 ? -2.932 5.514 -13.347 1.00 98.69 198 GLN A CA 1
ATOM 1576 C C . GLN A 1 198 ? -1.778 5.907 -14.274 1.00 98.69 198 GLN A C 1
ATOM 1578 O O . GLN A 1 198 ? -1.303 5.062 -15.032 1.00 98.69 198 GLN A O 1
ATOM 1583 N N . VAL A 1 199 ? -1.265 7.139 -14.176 1.00 98.62 199 VAL A N 1
ATOM 1584 C CA . VAL A 1 199 ? -0.066 7.553 -14.923 1.00 98.62 199 VAL A CA 1
ATOM 1585 C C . VAL A 1 199 ? 1.138 6.688 -14.542 1.00 98.62 199 VAL A C 1
ATOM 1587 O O . VAL A 1 199 ? 1.861 6.228 -15.428 1.00 98.62 199 VAL A O 1
ATOM 1590 N N . LEU A 1 200 ? 1.371 6.427 -13.249 1.00 98.25 200 LEU A N 1
ATOM 1591 C CA . LEU A 1 200 ? 2.453 5.526 -12.832 1.00 98.25 200 LEU A CA 1
ATOM 1592 C C . LEU A 1 200 ? 2.216 4.091 -13.331 1.00 98.25 200 LEU A C 1
ATOM 1594 O O . LEU A 1 200 ? 3.143 3.476 -13.861 1.00 98.25 200 LEU A O 1
ATOM 1598 N N . LEU A 1 201 ? 0.991 3.574 -13.197 1.00 98.44 201 LEU A N 1
ATOM 1599 C CA . LEU A 1 201 ? 0.622 2.223 -13.624 1.00 98.44 201 LEU A CA 1
ATOM 1600 C C . LEU A 1 201 ? 0.872 2.005 -15.124 1.00 98.44 201 LEU A C 1
ATOM 1602 O O . LEU A 1 201 ? 1.524 1.032 -15.504 1.00 98.44 201 LEU A O 1
ATOM 1606 N N . ASP A 1 202 ? 0.422 2.937 -15.967 1.00 98.38 202 ASP A N 1
ATOM 1607 C CA . ASP A 1 202 ? 0.613 2.870 -17.417 1.00 98.38 202 ASP A CA 1
ATOM 1608 C C . ASP A 1 202 ? 2.090 2.994 -17.799 1.00 98.38 202 ASP A C 1
ATOM 1610 O O . ASP A 1 202 ? 2.573 2.226 -18.626 1.00 98.38 202 ASP A O 1
ATOM 1614 N N . ARG A 1 203 ? 2.857 3.869 -17.134 1.00 97.50 203 ARG A N 1
ATOM 1615 C CA . ARG A 1 203 ? 4.315 3.952 -17.340 1.00 97.50 203 ARG A CA 1
ATOM 1616 C C . ARG A 1 203 ? 5.015 2.629 -17.022 1.00 97.50 203 ARG A C 1
ATOM 1618 O O . ARG A 1 203 ? 5.896 2.212 -17.772 1.00 97.50 203 ARG A O 1
ATOM 1625 N N . ARG A 1 204 ? 4.634 1.969 -15.921 1.00 97.19 204 ARG A N 1
ATOM 1626 C CA . ARG A 1 204 ? 5.174 0.658 -15.522 1.00 97.19 204 ARG A CA 1
ATOM 1627 C C . ARG A 1 204 ? 4.790 -0.419 -16.536 1.00 97.19 204 ARG A C 1
ATOM 1629 O O . ARG A 1 204 ? 5.658 -1.188 -16.950 1.00 97.19 204 ARG A O 1
ATOM 1636 N N . ARG A 1 205 ? 3.530 -0.445 -16.985 1.00 97.00 205 ARG A N 1
ATOM 1637 C CA . ARG A 1 205 ? 3.056 -1.340 -18.053 1.00 97.00 205 ARG A CA 1
ATOM 1638 C C . ARG A 1 205 ? 3.863 -1.154 -19.334 1.00 97.00 205 ARG A C 1
ATOM 1640 O O . ARG A 1 205 ? 4.388 -2.129 -19.860 1.00 97.00 205 ARG A O 1
ATOM 1647 N N . ASP A 1 206 ? 3.973 0.080 -19.812 1.00 96.69 206 ASP A N 1
ATOM 1648 C CA . ASP A 1 206 ? 4.597 0.411 -21.096 1.00 96.69 206 ASP A CA 1
ATOM 1649 C C . ASP A 1 206 ? 6.107 0.134 -21.085 1.00 96.69 206 ASP A C 1
ATOM 1651 O O . ASP A 1 206 ? 6.689 -0.197 -22.117 1.00 96.69 206 ASP A O 1
ATOM 1655 N N . ALA A 1 207 ? 6.742 0.199 -19.911 1.00 95.94 207 ALA A N 1
ATOM 1656 C CA . ALA A 1 207 ? 8.122 -0.232 -19.722 1.00 95.94 207 ALA A CA 1
ATOM 1657 C C . ALA A 1 207 ? 8.290 -1.767 -19.717 1.00 95.94 207 ALA A C 1
ATOM 1659 O O . ALA A 1 207 ? 9.397 -2.251 -19.939 1.00 95.94 207 ALA A O 1
ATOM 1660 N N . GLY A 1 208 ? 7.223 -2.540 -19.486 1.00 95.06 208 GLY A N 1
ATOM 1661 C CA . GLY A 1 208 ? 7.258 -4.006 -19.437 1.00 95.06 208 GLY A CA 1
ATOM 1662 C C . GLY A 1 208 ? 7.177 -4.615 -18.031 1.00 95.06 208 GLY A C 1
ATOM 1663 O O . GLY A 1 208 ? 7.652 -5.733 -17.829 1.00 95.06 208 GLY A O 1
ATOM 1664 N N . SER A 1 209 ? 6.593 -3.905 -17.058 1.00 95.31 209 SER A N 1
ATOM 1665 C CA . SER A 1 209 ? 6.203 -4.486 -15.760 1.00 95.31 209 SER A CA 1
ATOM 1666 C C . SER A 1 209 ? 5.104 -5.563 -15.925 1.00 95.31 209 SER A C 1
ATOM 1668 O O . SER A 1 209 ? 4.684 -5.889 -17.039 1.00 95.31 209 SER A O 1
ATOM 1670 N N . GLY A 1 210 ? 4.662 -6.188 -14.829 1.00 93.00 210 GLY A N 1
ATOM 1671 C CA . GLY A 1 210 ? 3.790 -7.369 -14.894 1.00 93.00 210 GLY A CA 1
ATOM 1672 C C . GLY A 1 210 ? 4.539 -8.604 -15.402 1.00 93.00 210 GLY A C 1
ATOM 1673 O O . GLY A 1 210 ? 3.987 -9.415 -16.152 1.00 93.00 210 GLY A O 1
ATOM 1674 N N . SER A 1 211 ? 5.830 -8.700 -15.071 1.00 91.75 211 SER A N 1
ATOM 1675 C CA . SER A 1 211 ? 6.757 -9.732 -15.560 1.00 91.75 211 SER A CA 1
ATOM 1676 C C . SER A 1 211 ? 6.700 -11.045 -14.770 1.00 91.75 211 SER A C 1
ATOM 1678 O O . SER A 1 211 ? 7.322 -12.028 -15.170 1.00 91.75 211 SER A O 1
ATOM 1680 N N . THR A 1 212 ? 5.932 -11.074 -13.682 1.00 95.44 212 THR A N 1
ATOM 1681 C CA . THR A 1 212 ? 5.659 -12.253 -12.852 1.00 95.44 212 THR A CA 1
ATOM 1682 C C . THR A 1 212 ? 4.150 -12.468 -12.736 1.00 95.44 212 THR A C 1
ATOM 1684 O O . THR A 1 212 ? 3.370 -11.531 -12.948 1.00 95.44 212 THR A O 1
ATOM 1687 N N . GLY A 1 213 ? 3.734 -13.687 -12.383 1.00 96.44 213 GLY A N 1
ATOM 1688 C CA . GLY A 1 213 ? 2.325 -14.045 -12.236 1.00 96.44 213 GLY A CA 1
ATOM 1689 C C . GLY A 1 213 ? 1.561 -13.152 -11.255 1.00 96.44 213 GLY A C 1
ATOM 1690 O O . GLY A 1 213 ? 0.553 -12.545 -11.626 1.00 96.44 213 GLY A O 1
ATOM 1691 N N . TRP A 1 214 ? 2.081 -12.977 -10.035 1.00 97.38 214 TRP A N 1
ATOM 1692 C CA . TRP A 1 214 ? 1.490 -12.065 -9.049 1.00 97.38 214 TRP A CA 1
ATOM 1693 C C . TRP A 1 214 ? 1.523 -10.606 -9.491 1.00 97.38 214 TRP A C 1
ATOM 1695 O O . TRP A 1 214 ? 0.558 -9.882 -9.272 1.00 97.38 214 TRP A O 1
ATOM 1705 N N . SER A 1 215 ? 2.600 -10.157 -10.145 1.00 97.50 215 SER A N 1
ATOM 1706 C CA . SER A 1 215 ? 2.749 -8.755 -10.552 1.00 97.50 215 SER A CA 1
ATOM 1707 C C . SER A 1 215 ? 1.679 -8.390 -11.573 1.00 97.50 215 SER A C 1
ATOM 1709 O O . SER A 1 215 ? 0.998 -7.373 -11.436 1.00 97.50 215 SER A O 1
ATOM 1711 N N . ARG A 1 216 ? 1.445 -9.270 -12.555 1.00 97.50 216 ARG A N 1
ATOM 1712 C CA . ARG A 1 216 ? 0.375 -9.072 -13.535 1.00 97.50 216 ARG A CA 1
ATOM 1713 C C . ARG A 1 216 ? -1.013 -9.165 -12.905 1.00 97.50 216 ARG A C 1
ATOM 1715 O O . ARG A 1 216 ? -1.883 -8.376 -13.263 1.00 97.50 216 ARG A O 1
ATOM 1722 N N . THR A 1 217 ? -1.206 -10.059 -11.941 1.00 98.06 217 THR A N 1
ATOM 1723 C CA . THR A 1 217 ? -2.455 -10.161 -11.164 1.00 98.06 217 THR A CA 1
ATOM 1724 C C . THR A 1 217 ? -2.728 -8.896 -10.358 1.00 98.06 217 THR A C 1
ATOM 1726 O O . THR A 1 217 ? -3.855 -8.400 -10.326 1.00 98.06 217 THR A O 1
ATOM 1729 N N . TRP A 1 218 ? -1.694 -8.281 -9.791 1.00 98.56 218 TRP A N 1
ATOM 1730 C CA . TRP A 1 218 ? -1.834 -7.002 -9.107 1.00 98.56 218 TRP A CA 1
ATOM 1731 C C . TRP A 1 218 ? -2.232 -5.881 -10.079 1.00 98.56 218 TRP A C 1
ATOM 1733 O O . TRP A 1 218 ? -3.144 -5.110 -9.780 1.00 98.56 218 TRP A O 1
ATOM 1743 N N . MET A 1 219 ? -1.655 -5.850 -11.289 1.00 98.44 219 MET A N 1
ATOM 1744 C CA . MET A 1 219 ? -2.075 -4.912 -12.344 1.00 98.44 219 MET A CA 1
ATOM 1745 C C . MET A 1 219 ? -3.535 -5.102 -12.766 1.00 98.44 219 MET A C 1
ATOM 1747 O O . MET A 1 219 ? -4.225 -4.107 -12.983 1.00 98.44 219 MET A O 1
ATOM 1751 N N . ILE A 1 220 ? -4.024 -6.347 -12.863 1.00 98.69 220 ILE A N 1
ATOM 1752 C CA . ILE A 1 220 ? -5.445 -6.634 -13.142 1.00 98.69 220 ILE A CA 1
ATOM 1753 C C . ILE A 1 220 ? -6.329 -5.923 -12.111 1.00 98.69 220 ILE A C 1
ATOM 1755 O O . ILE A 1 220 ? -7.247 -5.192 -12.488 1.00 98.69 220 ILE A O 1
ATOM 1759 N N . ASN A 1 221 ? -6.017 -6.088 -10.823 1.00 98.75 221 ASN A N 1
ATOM 1760 C CA . ASN A 1 221 ? -6.774 -5.472 -9.736 1.00 98.75 221 ASN A CA 1
ATOM 1761 C C . ASN A 1 221 ? -6.694 -3.940 -9.755 1.00 98.75 221 ASN A C 1
ATOM 1763 O O . ASN A 1 221 ? -7.716 -3.276 -9.587 1.00 98.75 221 ASN A O 1
ATOM 1767 N N . MET A 1 222 ? -5.517 -3.364 -10.017 1.00 98.56 222 MET A N 1
ATOM 1768 C CA . MET A 1 222 ? -5.357 -1.909 -10.114 1.00 98.56 222 MET A CA 1
ATOM 1769 C C . MET A 1 222 ? -6.172 -1.315 -11.270 1.00 98.56 222 MET A C 1
ATOM 1771 O O . MET A 1 222 ? -6.921 -0.363 -11.058 1.00 98.56 222 MET A O 1
ATOM 1775 N N . TYR A 1 223 ? -6.114 -1.905 -12.470 1.00 98.62 223 TYR A N 1
ATOM 1776 C CA . TYR A 1 223 ? -6.931 -1.446 -13.600 1.00 98.62 223 TYR A CA 1
ATOM 1777 C C . TYR A 1 223 ? -8.431 -1.614 -13.342 1.00 98.62 223 TYR A C 1
ATOM 1779 O O . TYR A 1 223 ? -9.216 -0.727 -13.685 1.00 98.62 223 TYR A O 1
ATOM 1787 N N . ALA A 1 224 ? -8.837 -2.713 -12.700 1.00 98.56 224 ALA A N 1
ATOM 1788 C CA . ALA A 1 224 ? -10.223 -2.906 -12.288 1.00 98.56 224 ALA A CA 1
ATOM 1789 C C . ALA A 1 224 ? -10.671 -1.811 -11.304 1.00 98.56 224 ALA A C 1
ATOM 1791 O O . ALA A 1 224 ? -11.741 -1.223 -11.483 1.00 98.56 224 ALA A O 1
ATOM 1792 N N . ARG A 1 225 ? -9.832 -1.474 -10.315 1.00 98.00 225 ARG A N 1
ATOM 1793 C CA . ARG A 1 225 ? -10.112 -0.418 -9.332 1.00 98.00 225 ARG A CA 1
ATOM 1794 C C . ARG A 1 225 ? -10.207 0.973 -9.959 1.00 98.00 225 ARG A C 1
ATOM 1796 O O . ARG A 1 225 ? -10.995 1.789 -9.488 1.00 98.00 225 ARG A O 1
ATOM 1803 N N . SER A 1 226 ? -9.459 1.221 -11.033 1.00 97.69 226 SER A N 1
ATOM 1804 C CA . SER A 1 226 ? -9.509 2.457 -11.827 1.00 97.69 226 SER A CA 1
ATOM 1805 C C . SER A 1 226 ? -10.649 2.499 -12.855 1.00 97.69 226 SER A C 1
ATOM 1807 O O . SER A 1 226 ? -10.659 3.378 -13.710 1.00 97.69 226 SER A O 1
ATOM 1809 N N . PHE A 1 227 ? -11.597 1.555 -12.819 1.00 97.94 227 PHE A N 1
ATOM 1810 C CA . PHE A 1 227 ? -12.702 1.441 -13.785 1.00 97.94 227 PHE A CA 1
ATOM 1811 C C . PHE A 1 227 ? -12.257 1.265 -15.246 1.00 97.94 227 PHE A C 1
ATOM 1813 O O . PHE A 1 227 ? -13.003 1.543 -16.187 1.00 97.94 227 PHE A O 1
ATOM 1820 N N . ARG A 1 228 ? -11.054 0.722 -15.453 1.00 98.12 228 ARG A N 1
ATOM 1821 C CA . ARG A 1 228 ? -10.460 0.467 -16.769 1.00 98.12 228 ARG A CA 1
ATOM 1822 C C . ARG A 1 228 ? -10.593 -1.002 -17.153 1.00 98.12 228 ARG A C 1
ATOM 1824 O O . ARG A 1 228 ? -9.619 -1.744 -17.249 1.00 98.12 228 ARG A O 1
ATOM 1831 N N . GLY A 1 229 ? -11.836 -1.427 -17.382 1.00 98.50 229 GLY A N 1
ATOM 1832 C CA . GLY A 1 229 ? -12.168 -2.832 -17.651 1.00 98.50 229 GLY A CA 1
ATOM 1833 C C . GLY A 1 229 ? -11.467 -3.425 -18.880 1.00 98.50 229 GLY A C 1
ATOM 1834 O O . GLY A 1 229 ? -11.066 -4.585 -18.852 1.00 98.50 229 GLY A O 1
ATOM 1835 N N . ALA A 1 230 ? -11.266 -2.631 -19.938 1.00 98.62 230 ALA A N 1
ATOM 1836 C CA . ALA A 1 230 ? -10.540 -3.078 -21.128 1.00 98.62 230 ALA A CA 1
ATOM 1837 C C . ALA A 1 230 ? -9.058 -3.356 -20.822 1.00 98.62 230 ALA A C 1
ATOM 1839 O O . ALA A 1 230 ? -8.549 -4.416 -21.178 1.00 98.62 230 ALA A O 1
ATOM 1840 N N . ASP A 1 231 ? -8.382 -2.454 -20.105 1.00 98.50 231 ASP A N 1
ATOM 1841 C CA . ASP A 1 231 ? -6.986 -2.643 -19.703 1.00 98.50 231 ASP A CA 1
ATOM 1842 C C . ASP A 1 231 ? -6.822 -3.822 -18.738 1.00 98.50 231 ASP A C 1
ATOM 1844 O O . ASP A 1 231 ? -5.901 -4.624 -18.897 1.00 98.50 231 ASP A O 1
ATOM 1848 N N . ALA A 1 232 ? -7.747 -3.980 -17.783 1.00 98.69 232 ALA A N 1
ATOM 1849 C CA . ALA A 1 232 ? -7.774 -5.138 -16.892 1.00 98.69 232 ALA A CA 1
ATOM 1850 C C . ALA A 1 232 ? -7.877 -6.448 -17.691 1.00 98.69 232 ALA A C 1
ATOM 1852 O O . ALA A 1 232 ? -7.125 -7.391 -17.443 1.00 98.69 232 ALA A O 1
ATOM 1853 N N . TRP A 1 233 ? -8.747 -6.491 -18.705 1.00 98.69 233 TRP A N 1
ATOM 1854 C CA . TRP A 1 233 ? -8.897 -7.656 -19.576 1.00 98.69 233 TRP A CA 1
ATOM 1855 C C . TRP A 1 233 ? -7.640 -7.963 -20.403 1.00 98.69 233 TRP A C 1
ATOM 1857 O O . TRP A 1 233 ? -7.281 -9.131 -20.566 1.00 98.69 233 TRP A O 1
ATOM 1867 N N . GLU A 1 234 ? -6.924 -6.944 -20.886 1.00 98.31 234 GLU A N 1
ATOM 1868 C CA . GLU A 1 234 ? -5.626 -7.150 -21.543 1.00 98.31 234 GLU A CA 1
ATOM 1869 C C . GLU A 1 234 ? -4.604 -7.797 -20.599 1.00 98.31 234 GLU A C 1
ATOM 1871 O O . GLU A 1 234 ? -3.887 -8.717 -21.004 1.00 98.31 234 GLU A O 1
ATOM 1876 N N . GLN A 1 235 ? -4.577 -7.392 -19.324 1.00 98.25 235 GLN A N 1
ATOM 1877 C CA . GLN A 1 235 ? -3.705 -8.029 -18.336 1.00 98.25 235 GLN A CA 1
ATOM 1878 C C . GLN A 1 235 ? -4.115 -9.477 -18.040 1.00 98.25 235 GLN A C 1
ATOM 1880 O O . GLN A 1 235 ? -3.236 -10.334 -17.961 1.00 98.25 235 GLN A O 1
ATOM 1885 N N . VAL A 1 236 ? -5.418 -9.779 -17.968 1.00 98.38 236 VAL A N 1
ATOM 1886 C CA . VAL A 1 236 ? -5.933 -11.157 -17.823 1.00 98.38 236 VAL A CA 1
ATOM 1887 C C . VAL A 1 236 ? -5.487 -12.041 -18.981 1.00 98.38 236 VAL A C 1
ATOM 1889 O O . VAL A 1 236 ? -4.945 -13.124 -18.757 1.00 98.38 236 VAL A O 1
ATOM 1892 N N . LYS A 1 237 ? -5.635 -11.574 -20.226 1.00 98.12 237 LYS A N 1
ATOM 1893 C CA . LYS A 1 237 ? -5.143 -12.314 -21.398 1.00 98.12 237 LYS A CA 1
ATOM 1894 C C . LYS A 1 237 ? -3.634 -12.543 -21.331 1.00 98.12 237 LYS A C 1
ATOM 1896 O O . LYS A 1 237 ? -3.180 -13.657 -21.581 1.00 98.12 237 LYS A O 1
ATOM 1901 N N . GLY A 1 238 ? -2.867 -11.510 -20.975 1.00 96.00 238 GLY A N 1
ATOM 1902 C CA . GLY A 1 238 ? -1.417 -11.615 -20.806 1.00 96.00 238 GLY A CA 1
ATOM 1903 C C . GLY A 1 238 ? -1.018 -12.619 -19.724 1.00 96.00 238 GLY A C 1
ATOM 1904 O O . GLY A 1 238 ? -0.044 -13.353 -19.899 1.00 96.00 238 GLY A O 1
ATOM 1905 N N . TRP A 1 239 ? -1.795 -12.690 -18.638 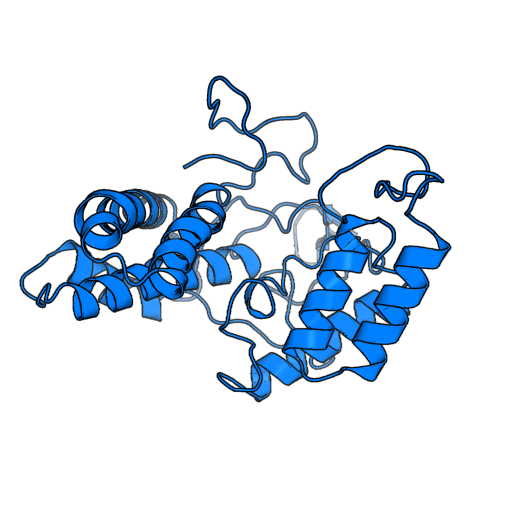1.00 97.19 239 TRP A N 1
ATOM 1906 C CA . TRP A 1 239 ? -1.573 -13.649 -17.566 1.00 97.19 239 TRP A CA 1
ATOM 1907 C C . TRP A 1 239 ? -1.797 -15.078 -18.054 1.00 97.19 239 TRP A C 1
ATOM 1909 O O . TRP A 1 239 ? -0.860 -15.875 -18.020 1.00 97.19 239 TRP A O 1
ATOM 1919 N N . PHE A 1 240 ? -2.971 -15.364 -18.630 1.00 96.81 240 PHE A N 1
ATOM 1920 C CA . PHE A 1 240 ? -3.307 -16.690 -19.164 1.00 96.81 240 PHE A CA 1
ATOM 1921 C C . PHE A 1 240 ? -2.351 -17.167 -20.261 1.00 96.81 240 PHE A C 1
ATOM 1923 O O . PHE A 1 240 ? -2.126 -18.366 -20.393 1.00 96.81 240 PHE A O 1
ATOM 1930 N N . ALA A 1 241 ? -1.784 -16.248 -21.043 1.00 95.06 241 ALA A N 1
ATOM 1931 C CA . ALA A 1 241 ? -0.846 -16.589 -22.106 1.00 95.06 241 ALA A CA 1
ATOM 1932 C C . ALA A 1 241 ? 0.536 -17.041 -21.598 1.00 95.06 241 ALA A C 1
ATOM 1934 O O . ALA A 1 241 ? 1.268 -17.669 -22.361 1.00 95.06 241 ALA A O 1
ATOM 1935 N N . THR A 1 242 ? 0.909 -16.704 -20.356 1.00 94.50 242 THR A N 1
ATOM 1936 C CA . THR A 1 242 ? 2.314 -16.781 -19.911 1.00 94.50 242 THR A CA 1
ATOM 1937 C C . THR A 1 242 ? 2.525 -17.559 -18.615 1.00 94.50 242 THR A C 1
ATOM 1939 O O . THR A 1 242 ? 3.504 -18.294 -18.513 1.00 94.50 242 THR A O 1
ATOM 1942 N N . PHE A 1 243 ? 1.669 -17.374 -17.607 1.00 96.12 243 PHE A N 1
ATOM 1943 C CA . PHE A 1 243 ? 1.978 -17.812 -16.239 1.00 96.12 243 PHE A CA 1
ATOM 1944 C C . PHE A 1 243 ? 1.342 -19.138 -15.810 1.00 96.12 243 PHE A C 1
ATOM 1946 O O . PHE A 1 243 ? 1.998 -19.855 -15.052 1.00 96.12 243 PHE A O 1
ATOM 1953 N N . PRO A 1 244 ? 0.127 -19.510 -16.248 1.00 96.19 244 PRO A N 1
ATOM 1954 C CA . PRO A 1 244 ? -0.451 -20.793 -15.875 1.00 96.19 244 PRO A CA 1
ATOM 1955 C C . PRO A 1 244 ? 0.312 -21.976 -16.468 1.00 96.19 244 PRO A C 1
ATOM 1957 O O . PRO A 1 244 ? 0.577 -22.041 -17.669 1.00 96.19 244 PRO A O 1
ATOM 1960 N N . THR A 1 245 ? 0.596 -22.965 -15.632 1.00 94.94 245 THR A N 1
ATOM 1961 C CA . THR A 1 245 ? 0.973 -24.313 -16.065 1.00 94.94 245 THR A CA 1
ATOM 1962 C C . THR A 1 245 ? -0.232 -25.066 -16.653 1.00 94.94 245 THR A C 1
ATOM 1964 O O . THR A 1 245 ? -1.378 -24.616 -16.602 1.00 94.94 245 THR A O 1
ATOM 1967 N N . ALA A 1 246 ? -0.005 -26.284 -17.157 1.00 93.75 246 ALA A N 1
ATOM 1968 C CA . ALA A 1 246 ? -1.070 -27.143 -17.687 1.00 93.75 246 ALA A CA 1
ATOM 1969 C C . ALA A 1 246 ? -2.177 -27.495 -16.665 1.00 93.75 246 ALA A C 1
ATOM 1971 O O . ALA A 1 246 ? -3.294 -27.805 -17.071 1.00 93.75 246 ALA A O 1
ATOM 1972 N N . ASN A 1 247 ? -1.893 -27.441 -15.356 1.00 94.88 247 ASN A N 1
ATOM 1973 C CA . ASN A 1 247 ? -2.886 -27.603 -14.283 1.00 94.88 247 ASN A CA 1
ATOM 1974 C C . ASN A 1 247 ? -3.415 -26.261 -13.738 1.00 94.88 247 ASN A C 1
ATOM 1976 O O . ASN A 1 247 ? -3.973 -26.229 -12.644 1.00 94.88 247 ASN A O 1
ATOM 1980 N N . LEU A 1 248 ? -3.259 -25.178 -14.510 1.00 95.56 248 LEU A N 1
ATOM 1981 C CA . LEU A 1 248 ? -3.686 -23.807 -14.213 1.00 95.56 248 LEU A CA 1
ATOM 1982 C C . LEU A 1 248 ? -3.006 -23.155 -13.006 1.00 95.56 248 LEU A C 1
ATOM 1984 O O . LEU A 1 248 ? -3.467 -22.120 -12.534 1.00 95.56 248 LEU A O 1
ATOM 1988 N N . TRP A 1 249 ? -1.912 -23.716 -12.504 1.00 96.81 249 TRP A N 1
ATOM 1989 C CA . TRP A 1 249 ? -1.168 -23.101 -11.413 1.00 96.81 249 TRP A CA 1
ATOM 1990 C C . TRP A 1 249 ? -0.330 -21.932 -11.912 1.00 96.81 249 TRP A C 1
ATOM 1992 O O . TRP A 1 249 ? 0.368 -22.040 -12.919 1.00 96.81 249 TRP A O 1
ATOM 2002 N N . ASN A 1 250 ? -0.395 -20.824 -11.187 1.00 97.06 250 ASN A N 1
ATOM 2003 C CA . ASN A 1 250 ? 0.381 -19.630 -11.449 1.00 97.06 250 ASN A CA 1
ATOM 2004 C C . ASN A 1 250 ? 1.879 -19.901 -11.265 1.00 97.06 250 ASN A C 1
ATOM 2006 O O . ASN A 1 250 ? 2.300 -20.707 -10.428 1.00 97.06 250 ASN A O 1
ATOM 2010 N N . THR A 1 251 ? 2.697 -19.197 -12.042 1.00 95.69 251 THR A N 1
ATOM 2011 C CA . THR A 1 251 ? 4.150 -19.277 -11.934 1.00 95.69 251 THR A CA 1
ATOM 2012 C C . THR A 1 251 ? 4.798 -17.903 -11.913 1.00 95.69 251 THR A C 1
ATOM 2014 O O . THR A 1 251 ? 4.316 -16.935 -12.509 1.00 95.69 251 THR A O 1
ATOM 2017 N N . ASP A 1 252 ? 5.963 -17.834 -11.280 1.00 88.94 252 ASP A N 1
ATOM 2018 C CA . ASP A 1 252 ? 6.923 -16.777 -11.527 1.00 88.94 252 ASP A CA 1
ATOM 2019 C C . ASP A 1 252 ? 7.671 -17.064 -12.838 1.00 88.94 252 ASP A C 1
ATOM 2021 O O . ASP A 1 252 ? 8.284 -18.124 -13.010 1.00 88.94 252 ASP A O 1
ATOM 2025 N N . LYS A 1 253 ? 7.583 -16.121 -13.783 1.00 83.94 253 LYS A N 1
ATOM 2026 C CA . LYS A 1 253 ? 8.234 -16.160 -15.106 1.00 83.94 253 LYS A CA 1
ATOM 2027 C C . LYS A 1 253 ? 8.018 -17.457 -15.911 1.00 83.94 253 LYS A C 1
ATOM 2029 O O . LYS A 1 253 ? 8.876 -17.822 -16.713 1.00 83.94 253 LYS A O 1
ATOM 2034 N N . GLY A 1 254 ? 6.892 -18.149 -15.730 1.00 79.94 254 GLY A N 1
ATOM 2035 C CA . GLY A 1 254 ? 6.552 -19.341 -16.518 1.00 79.94 254 GLY A CA 1
ATOM 2036 C C . GLY A 1 254 ? 7.196 -20.647 -16.035 1.00 79.94 254 GLY A C 1
ATOM 2037 O O . GLY A 1 254 ? 7.064 -21.659 -16.721 1.00 79.94 254 GLY A O 1
ATOM 2038 N N . SER A 1 255 ? 7.929 -20.655 -14.913 1.00 83.62 255 SER A N 1
ATOM 2039 C CA . SER A 1 255 ? 8.740 -21.821 -14.516 1.00 83.62 255 SER A CA 1
ATOM 2040 C C . SER A 1 255 ? 8.593 -22.255 -13.059 1.00 83.62 255 SER A C 1
ATOM 2042 O O . SER A 1 255 ? 8.555 -23.457 -12.794 1.00 83.62 255 SER A O 1
ATOM 2044 N N . THR A 1 256 ? 8.492 -21.318 -12.116 1.00 92.00 256 THR A N 1
ATOM 2045 C CA . THR A 1 256 ? 8.440 -21.632 -10.679 1.00 92.00 256 THR A CA 1
ATOM 2046 C C . THR A 1 256 ? 7.031 -21.432 -10.154 1.00 92.00 256 THR A C 1
ATOM 2048 O O . THR A 1 256 ? 6.524 -20.320 -10.212 1.00 92.00 256 THR A O 1
ATOM 2051 N N . PHE A 1 257 ? 6.398 -22.477 -9.620 1.00 95.56 257 PHE A N 1
ATOM 2052 C CA . PHE A 1 257 ? 5.073 -22.358 -9.005 1.00 95.56 257 PHE A CA 1
ATOM 2053 C C . PHE A 1 257 ? 5.068 -21.330 -7.861 1.00 95.56 257 PHE A C 1
ATOM 2055 O O . PHE A 1 257 ? 5.904 -21.406 -6.961 1.00 95.56 257 PHE A O 1
ATOM 2062 N N . GLN A 1 258 ? 4.108 -20.405 -7.903 1.00 96.25 258 GLN A N 1
ATOM 2063 C CA . GLN A 1 258 ? 3.810 -19.422 -6.858 1.00 96.25 258 GLN A CA 1
ATOM 2064 C C . GLN A 1 258 ? 2.295 -19.215 -6.833 1.00 96.25 258 GLN A C 1
ATOM 2066 O O . GLN A 1 258 ? 1.714 -18.926 -7.872 1.00 96.25 258 GLN A O 1
ATOM 2071 N N . ILE A 1 259 ? 1.637 -19.401 -5.687 1.00 97.31 259 ILE A N 1
ATOM 2072 C CA . ILE A 1 259 ? 0.162 -19.445 -5.621 1.00 97.31 259 ILE A CA 1
ATOM 2073 C C . ILE A 1 259 ? -0.501 -18.059 -5.670 1.00 97.31 259 ILE A C 1
ATOM 2075 O O . ILE A 1 259 ? -1.672 -17.947 -5.994 1.00 97.31 259 ILE A O 1
ATOM 2079 N N . ASP A 1 260 ? 0.249 -17.008 -5.358 1.00 96.56 260 ASP A N 1
ATOM 2080 C CA . ASP A 1 260 ? -0.211 -15.618 -5.226 1.00 96.56 260 ASP A CA 1
ATOM 2081 C C . ASP A 1 260 ? -0.935 -15.035 -6.453 1.00 96.56 260 ASP A C 1
ATOM 2083 O O . ASP A 1 260 ? -1.836 -14.215 -6.301 1.00 96.56 260 ASP A O 1
ATOM 2087 N N . GLY A 1 261 ? -0.540 -15.425 -7.664 1.00 95.12 261 GLY A N 1
ATOM 2088 C CA . GLY A 1 261 ? -1.168 -14.955 -8.897 1.00 95.12 261 GLY A CA 1
ATOM 2089 C C . GLY A 1 261 ? -2.349 -15.792 -9.389 1.00 95.12 261 GLY A C 1
ATOM 2090 O O . GLY A 1 261 ? -2.871 -15.467 -10.449 1.00 95.12 261 GLY A O 1
ATOM 2091 N N . ASN A 1 262 ? -2.718 -16.886 -8.712 1.00 95.69 262 ASN A N 1
ATOM 2092 C CA . ASN A 1 262 ? -3.900 -17.688 -9.060 1.00 95.69 262 ASN A CA 1
ATOM 2093 C C . ASN A 1 262 ? -5.205 -17.001 -8.660 1.00 95.69 262 ASN A C 1
ATOM 2095 O O . ASN A 1 262 ? -6.167 -17.145 -9.448 1.00 95.69 262 ASN A O 1
#

Sequence (262 aa):
MFHHNLDVWGDPGATDNYTSSTMWPMGAAWLVQHMVDHYHFTGDKKFLADVAYPFLIDVATFYECYTFEHEGYRITGPSLSPENTFVVPSNFSGAGRSEPMDIDIPMDNQLMHDVFSAIIEAADILGIDDTNQDLKKAKDFLPRIKPAQIGSKGQILEWRYEYKESAPIHRHLSPLYALHPGKEFSPLVNETLSEAAQVLLDRRRDAGSGSTGWSRTWMINMYARSFRGADAWEQVKGWFATFPTANLWNTDKGSTFQIDGN

pLDDT: mean 96.59, std 2.88, range [79.94, 98.88]

Radius of gyration: 18.86 Å; chains: 1; bounding box: 47×46×48 Å

InterPro domains:
  IPR008928 Six-hairpin glycosidase superfamily [SSF48208] (1-251)
  IPR012341 Six-hairpin glycosidase-like superfamily [G3DSA:1.50.10.10] (1-262)
  IPR054363 Glycosyl hydrolase family 95, catalytic domain [PF22124] (1-262)